Protein AF-A0AAN6JX70-F1 (afdb_monomer_lite)

Structure (mmCIF, N/CA/C/O backbone):
data_AF-A0AAN6JX70-F1
#
_entry.id   AF-A0AAN6JX70-F1
#
loop_
_atom_site.group_PDB
_atom_site.id
_atom_site.type_symbol
_atom_site.label_atom_id
_atom_site.label_alt_id
_atom_site.label_comp_id
_atom_site.label_asym_id
_atom_site.label_entity_id
_atom_site.label_seq_id
_atom_site.pdbx_PDB_ins_code
_atom_site.Cartn_x
_atom_site.Cartn_y
_atom_site.Cartn_z
_atom_site.occupancy
_atom_site.B_iso_or_equiv
_atom_site.auth_seq_id
_atom_site.auth_comp_id
_atom_site.auth_asym_id
_atom_site.auth_atom_id
_atom_site.pdbx_PDB_model_num
ATOM 1 N N . MET A 1 1 ? 5.751 14.013 18.976 1.00 62.25 1 MET A N 1
ATOM 2 C CA . MET A 1 1 ? 4.569 13.160 18.719 1.00 62.25 1 MET A CA 1
ATOM 3 C C . MET A 1 1 ? 4.996 11.727 18.962 1.00 62.25 1 MET A C 1
ATOM 5 O O . MET A 1 1 ? 6.013 11.333 18.408 1.00 62.25 1 MET A O 1
ATOM 9 N N . SER A 1 2 ? 4.314 10.993 19.839 1.00 77.25 2 SER A N 1
ATOM 10 C CA . SER A 1 2 ? 4.612 9.578 20.082 1.00 77.25 2 SER A CA 1
ATOM 11 C C . SER A 1 2 ? 4.255 8.757 18.841 1.00 77.25 2 SER A C 1
ATOM 13 O O . SER A 1 2 ? 3.176 8.923 18.274 1.00 77.25 2 SER A O 1
ATOM 15 N N . MET A 1 3 ? 5.183 7.911 18.397 1.00 85.69 3 MET A N 1
ATOM 16 C CA . MET A 1 3 ? 4.947 6.953 17.321 1.00 85.69 3 MET A CA 1
ATOM 17 C C . MET A 1 3 ? 4.283 5.717 17.925 1.00 85.69 3 MET A C 1
ATOM 19 O O . MET A 1 3 ? 4.838 5.118 18.845 1.00 85.69 3 MET A O 1
ATOM 23 N N . ILE A 1 4 ? 3.089 5.364 17.448 1.00 91.69 4 ILE A N 1
ATOM 24 C CA . ILE A 1 4 ? 2.343 4.197 17.933 1.00 91.69 4 ILE A CA 1
ATOM 25 C C . ILE A 1 4 ? 2.259 3.196 16.790 1.00 91.69 4 ILE A C 1
ATOM 27 O O . ILE A 1 4 ? 1.541 3.419 15.821 1.00 91.69 4 ILE A O 1
ATOM 31 N N . VAL A 1 5 ? 2.992 2.095 16.912 1.00 93.38 5 VAL A N 1
ATOM 32 C CA . VAL A 1 5 ? 3.004 1.038 15.900 1.00 93.38 5 VAL A CA 1
ATOM 33 C C . VAL A 1 5 ? 1.696 0.246 15.970 1.00 93.38 5 VAL A C 1
ATOM 35 O O . VAL A 1 5 ? 1.295 -0.203 17.046 1.00 93.38 5 VAL A O 1
ATOM 38 N N . LEU A 1 6 ? 1.014 0.091 14.833 1.00 92.06 6 LEU A N 1
ATOM 39 C CA . LEU A 1 6 ? -0.226 -0.679 14.745 1.00 92.06 6 LEU A CA 1
ATOM 40 C C . LEU A 1 6 ? 0.062 -2.139 14.357 1.00 92.06 6 LEU A C 1
ATOM 42 O O . LEU A 1 6 ? 0.675 -2.372 13.310 1.00 92.06 6 LEU A O 1
ATOM 46 N N . PRO A 1 7 ? -0.400 -3.125 15.151 1.00 92.00 7 PRO A N 1
ATOM 47 C CA . PRO A 1 7 ? -0.287 -4.528 14.782 1.00 92.00 7 PRO A CA 1
ATOM 48 C C . PRO A 1 7 ? -1.269 -4.875 13.658 1.00 92.00 7 PRO A C 1
ATOM 50 O O . PRO A 1 7 ? -2.355 -4.294 13.557 1.00 92.00 7 PRO A O 1
ATOM 53 N N . ILE A 1 8 ? -0.898 -5.860 12.843 1.00 92.44 8 ILE A N 1
ATOM 54 C CA . ILE A 1 8 ? -1.734 -6.403 11.768 1.00 92.44 8 ILE A CA 1
ATOM 55 C C . ILE A 1 8 ? -2.121 -7.857 12.049 1.00 92.44 8 ILE A C 1
ATOM 57 O O . ILE A 1 8 ? -1.463 -8.562 12.815 1.00 92.44 8 ILE A O 1
ATOM 61 N N . ASN A 1 9 ? -3.202 -8.313 11.418 1.00 89.44 9 ASN A N 1
ATOM 62 C CA . ASN A 1 9 ? -3.563 -9.727 11.400 1.00 89.44 9 ASN A CA 1
ATOM 63 C C . ASN A 1 9 ? -2.537 -10.518 10.560 1.00 89.44 9 ASN A C 1
ATOM 65 O O . ASN A 1 9 ? -1.940 -9.982 9.630 1.00 89.44 9 ASN A O 1
ATOM 69 N N . LYS A 1 10 ? -2.363 -11.810 10.860 1.00 88.88 10 LYS A N 1
ATOM 70 C CA . LYS A 1 10 ? -1.485 -12.726 10.111 1.00 88.88 10 LYS A CA 1
ATOM 71 C C . LYS A 1 10 ? -2.051 -13.138 8.746 1.00 88.88 10 LYS A C 1
ATOM 73 O O . LYS A 1 10 ? -1.360 -13.787 7.968 1.00 88.88 10 LYS A O 1
ATOM 78 N N . GLY A 1 11 ? -3.313 -12.817 8.465 1.00 88.75 11 GLY A N 1
ATOM 79 C CA . GLY A 1 11 ? -3.945 -13.110 7.182 1.00 88.75 11 GLY A CA 1
ATOM 80 C C . GLY A 1 11 ? -3.262 -12.387 6.022 1.00 88.75 11 GLY A C 1
ATOM 81 O O . GLY A 1 11 ? -3.143 -11.162 6.034 1.00 88.75 11 GLY A O 1
ATOM 82 N N . SER A 1 12 ? -2.836 -13.137 5.005 1.00 91.19 12 SER A N 1
ATOM 83 C CA . SER A 1 12 ? -2.238 -12.573 3.797 1.00 91.19 12 SER A CA 1
ATOM 84 C C . SER A 1 12 ? -2.514 -13.431 2.563 1.00 91.19 12 SER A C 1
ATOM 86 O O . SER A 1 12 ? -2.533 -14.659 2.627 1.00 91.19 12 SER A O 1
ATOM 88 N N . ASP A 1 13 ? -2.693 -12.772 1.422 1.00 90.44 13 ASP A N 1
ATOM 89 C CA . ASP A 1 13 ? -2.732 -13.360 0.079 1.00 90.44 13 ASP A CA 1
ATOM 90 C C . ASP A 1 13 ? -1.471 -13.025 -0.743 1.00 90.44 13 ASP A C 1
ATOM 92 O O . ASP A 1 13 ? -1.441 -13.202 -1.964 1.00 90.44 13 ASP A O 1
ATOM 96 N N . GLY A 1 14 ? -0.440 -12.492 -0.085 1.00 89.75 14 GLY A N 1
ATOM 97 C CA . GLY A 1 14 ? 0.783 -12.046 -0.731 1.00 89.75 14 GLY A CA 1
ATOM 98 C C . GLY A 1 14 ? 1.651 -13.203 -1.222 1.00 89.75 14 GLY A C 1
ATOM 99 O O . GLY A 1 14 ? 1.959 -14.143 -0.494 1.00 89.75 14 GLY A O 1
ATOM 100 N N . ASP A 1 15 ? 2.128 -13.093 -2.459 1.00 89.88 15 ASP A N 1
ATOM 101 C CA . ASP A 1 15 ? 3.093 -14.004 -3.066 1.00 89.88 15 ASP A CA 1
ATOM 102 C C . ASP A 1 15 ? 4.419 -13.275 -3.323 1.00 89.88 15 ASP A C 1
ATOM 104 O O . ASP A 1 15 ? 4.558 -12.457 -4.241 1.00 89.88 15 ASP A O 1
ATOM 108 N N . GLY A 1 16 ? 5.439 -13.622 -2.532 1.00 86.88 16 GLY A N 1
ATOM 109 C CA . GLY A 1 16 ? 6.783 -13.056 -2.648 1.00 86.88 16 GLY A CA 1
ATOM 110 C C . GLY A 1 16 ? 7.444 -13.298 -4.011 1.00 86.88 16 GLY A C 1
ATOM 111 O O . GLY A 1 16 ? 8.325 -12.532 -4.400 1.00 86.88 16 GLY A O 1
ATOM 112 N N . ARG A 1 17 ? 6.999 -14.298 -4.788 1.00 88.56 17 ARG A N 1
ATOM 113 C CA . ARG A 1 17 ? 7.504 -14.560 -6.150 1.00 88.56 17 ARG A CA 1
ATOM 114 C C . ARG A 1 17 ? 7.084 -13.487 -7.152 1.00 88.56 17 ARG A C 1
ATOM 116 O O . ARG A 1 17 ? 7.679 -13.403 -8.225 1.00 88.56 17 ARG A O 1
ATOM 123 N N . ARG A 1 18 ? 6.074 -12.676 -6.815 1.00 86.00 18 ARG A N 1
ATOM 124 C CA . ARG A 1 18 ? 5.593 -11.545 -7.626 1.00 86.00 18 ARG A CA 1
ATOM 125 C C . ARG A 1 18 ? 6.422 -10.282 -7.442 1.00 86.00 18 ARG A C 1
ATOM 127 O O . ARG A 1 18 ? 6.183 -9.302 -8.144 1.00 86.00 18 ARG A O 1
ATOM 134 N N . ARG A 1 19 ? 7.364 -10.283 -6.499 1.00 87.38 19 ARG A N 1
ATOM 135 C CA . ARG A 1 19 ? 8.290 -9.171 -6.289 1.00 87.38 19 ARG A CA 1
ATOM 136 C C . ARG A 1 19 ? 9.273 -9.084 -7.467 1.00 87.38 19 ARG A C 1
ATOM 138 O O . ARG A 1 19 ? 9.615 -10.117 -8.052 1.00 87.38 19 ARG A O 1
ATOM 145 N N . PRO A 1 20 ? 9.716 -7.873 -7.843 1.00 86.38 20 PRO A N 1
ATOM 146 C CA . PRO A 1 20 ? 10.720 -7.711 -8.886 1.00 86.38 20 PRO A CA 1
ATOM 147 C C . PRO A 1 20 ? 12.007 -8.459 -8.509 1.00 86.38 20 PRO A C 1
ATOM 149 O O . PRO A 1 20 ? 12.449 -8.416 -7.364 1.00 86.38 20 PRO A O 1
ATOM 152 N N . LYS A 1 21 ? 12.585 -9.169 -9.486 1.00 83.44 21 LYS A N 1
ATOM 153 C CA . LYS A 1 21 ? 13.850 -9.917 -9.343 1.00 83.44 21 LYS A CA 1
ATOM 154 C C . LYS A 1 21 ? 15.053 -9.188 -9.951 1.00 83.44 21 LYS A C 1
ATOM 156 O O . LYS A 1 21 ? 16.165 -9.686 -9.866 1.00 83.44 21 LYS A O 1
ATOM 161 N N . THR A 1 22 ? 14.808 -8.076 -10.636 1.00 76.44 22 THR A N 1
ATOM 162 C CA . THR A 1 22 ? 15.784 -7.377 -11.477 1.00 76.44 22 THR A CA 1
ATOM 163 C C . THR A 1 22 ? 16.173 -6.053 -10.842 1.00 76.44 22 THR A C 1
ATOM 165 O O . THR A 1 22 ? 15.341 -5.418 -10.190 1.00 76.44 22 THR A O 1
ATOM 168 N N . ASP A 1 23 ? 17.398 -5.613 -11.118 1.00 67.81 23 ASP A N 1
ATOM 169 C CA . ASP A 1 23 ? 17.888 -4.281 -10.791 1.00 67.81 23 ASP A CA 1
ATOM 170 C C . ASP A 1 23 ? 17.039 -3.200 -11.476 1.00 67.81 23 ASP A C 1
ATOM 172 O O . ASP A 1 23 ? 16.909 -3.135 -12.700 1.00 67.81 23 ASP A O 1
ATOM 176 N N . GLY A 1 24 ? 16.401 -2.362 -10.666 1.00 78.44 24 GLY A N 1
ATOM 177 C CA . GLY A 1 24 ? 15.617 -1.228 -11.137 1.00 78.44 24 GLY A CA 1
ATOM 178 C C . GLY A 1 24 ? 14.782 -0.636 -10.009 1.00 78.44 24 GLY A C 1
ATOM 179 O O . GLY A 1 24 ? 15.111 0.445 -9.528 1.00 78.44 24 GLY A O 1
ATOM 180 N N . PRO A 1 25 ? 13.707 -1.311 -9.568 1.00 86.00 25 PRO A N 1
ATOM 181 C CA . PRO A 1 25 ? 12.992 -0.908 -8.369 1.00 86.00 25 PRO A CA 1
ATOM 182 C C . PRO A 1 25 ? 13.857 -1.169 -7.129 1.00 86.00 25 PRO A C 1
ATOM 184 O O . PRO A 1 25 ? 14.394 -2.262 -6.966 1.00 86.00 25 PRO A O 1
ATOM 187 N N . ILE A 1 26 ? 13.957 -0.187 -6.241 1.00 90.56 26 ILE A N 1
ATOM 188 C CA . ILE A 1 26 ? 14.633 -0.290 -4.945 1.00 90.56 26 ILE A CA 1
ATOM 189 C C . ILE A 1 26 ? 13.581 -0.621 -3.894 1.00 90.56 26 ILE A C 1
ATOM 191 O O . ILE A 1 26 ? 12.489 -0.052 -3.908 1.00 90.56 26 ILE A O 1
ATOM 195 N N . ARG A 1 27 ? 13.883 -1.550 -2.987 1.00 91.81 27 ARG A N 1
ATOM 196 C CA . ARG A 1 27 ? 12.953 -1.901 -1.914 1.00 91.81 27 ARG A CA 1
ATOM 197 C C . ARG A 1 27 ? 12.848 -0.753 -0.909 1.00 91.81 27 ARG A C 1
ATOM 199 O O . ARG A 1 27 ? 13.858 -0.325 -0.361 1.00 91.81 27 ARG A O 1
ATOM 206 N N . ASN A 1 28 ? 11.627 -0.291 -0.665 1.00 92.25 28 ASN A N 1
ATOM 207 C CA . ASN A 1 28 ? 11.308 0.721 0.335 1.00 92.25 28 ASN A CA 1
ATOM 208 C C . ASN A 1 28 ? 9.926 0.420 0.929 1.00 92.25 28 ASN A C 1
ATOM 210 O O . ASN A 1 28 ? 8.887 0.730 0.338 1.00 92.25 28 ASN A O 1
ATOM 214 N N . ASP A 1 29 ? 9.932 -0.219 2.097 1.00 94.00 29 ASP A N 1
ATOM 215 C CA . ASP A 1 29 ? 8.711 -0.603 2.807 1.00 94.00 29 ASP A CA 1
ATOM 216 C C . ASP A 1 29 ? 8.192 0.552 3.694 1.00 94.00 29 ASP A C 1
ATOM 218 O O . ASP A 1 29 ? 6.993 0.633 3.955 1.00 94.00 29 ASP A O 1
ATOM 222 N N . GLU A 1 30 ? 9.061 1.489 4.096 1.00 94.12 30 GLU A N 1
ATOM 223 C CA . GLU A 1 30 ? 8.779 2.549 5.079 1.00 94.12 30 GLU A CA 1
ATOM 224 C C . GLU A 1 30 ? 7.606 3.442 4.661 1.00 94.12 30 GLU A C 1
ATOM 226 O O . GLU A 1 30 ? 6.682 3.678 5.441 1.00 94.12 30 GLU A O 1
ATOM 231 N N . TYR A 1 31 ? 7.585 3.870 3.396 1.00 94.19 31 TYR A N 1
ATOM 232 C CA . TYR A 1 31 ? 6.487 4.675 2.859 1.00 94.19 31 TYR A CA 1
ATOM 233 C C . TYR A 1 31 ? 5.133 3.984 2.996 1.00 94.19 31 TYR A C 1
ATOM 235 O O . TYR A 1 31 ? 4.138 4.615 3.355 1.00 94.19 31 TYR A O 1
ATOM 243 N N . TRP A 1 32 ? 5.089 2.688 2.693 1.00 95.56 32 TRP A N 1
ATOM 244 C CA . TRP A 1 32 ? 3.852 1.920 2.720 1.00 95.56 32 TRP A CA 1
ATOM 245 C C . TRP A 1 32 ? 3.413 1.643 4.151 1.00 95.56 32 TRP A C 1
ATOM 247 O O . TRP A 1 32 ? 2.241 1.847 4.454 1.00 95.56 32 TRP A O 1
ATOM 257 N N . LEU A 1 33 ? 4.342 1.274 5.037 1.00 95.81 33 LEU A N 1
ATOM 258 C CA . LEU A 1 33 ? 4.068 1.076 6.462 1.00 95.81 33 LEU A CA 1
ATOM 259 C C . LEU A 1 33 ? 3.477 2.336 7.096 1.00 95.81 33 LEU A C 1
ATOM 261 O O . LEU A 1 33 ? 2.454 2.260 7.776 1.00 95.81 33 LEU A O 1
ATOM 265 N N . GLN A 1 34 ? 4.079 3.496 6.829 1.00 95.31 34 GLN A N 1
ATOM 266 C CA . GLN A 1 34 ? 3.600 4.765 7.361 1.00 95.31 34 GLN A CA 1
ATOM 267 C C . GLN A 1 34 ? 2.227 5.132 6.788 1.00 95.31 34 GLN A C 1
ATOM 269 O O . GLN A 1 34 ? 1.284 5.379 7.533 1.00 95.31 34 GLN A O 1
ATOM 274 N N . ARG A 1 35 ? 2.086 5.158 5.458 1.00 95.06 35 ARG A N 1
ATOM 275 C CA . ARG A 1 35 ? 0.862 5.651 4.812 1.00 95.06 35 ARG A CA 1
ATOM 276 C C . ARG A 1 35 ? -0.333 4.724 4.990 1.00 95.06 35 ARG A C 1
ATOM 278 O O . ARG A 1 35 ? -1.440 5.208 5.207 1.00 95.06 35 ARG A O 1
ATOM 285 N N . MET A 1 36 ? -0.130 3.410 4.895 1.00 95.56 36 MET A N 1
ATOM 286 C CA . MET A 1 36 ? -1.208 2.453 5.154 1.00 95.56 36 MET A CA 1
ATOM 287 C C . MET A 1 36 ? -1.608 2.475 6.623 1.00 95.56 36 MET A C 1
ATOM 289 O O . MET A 1 36 ? -2.793 2.402 6.925 1.00 95.56 36 MET A O 1
ATOM 293 N N . GLY A 1 37 ? -0.641 2.617 7.528 1.00 95.06 37 GLY A N 1
ATOM 294 C CA . GLY A 1 37 ? -0.919 2.698 8.951 1.00 95.06 37 GLY A CA 1
ATOM 295 C C . GLY A 1 37 ? -1.685 3.968 9.335 1.00 95.06 37 GLY A C 1
ATOM 296 O O . GLY A 1 37 ? -2.646 3.888 10.094 1.00 95.06 37 GLY A O 1
ATOM 297 N N . GLU A 1 38 ? -1.364 5.117 8.731 1.00 94.44 38 GLU A N 1
ATOM 298 C CA . GLU A 1 38 ? -2.141 6.355 8.884 1.00 94.44 38 GLU A CA 1
ATOM 299 C C . GLU A 1 38 ? -3.600 6.183 8.432 1.00 94.44 38 GLU A C 1
ATOM 301 O O . GLU A 1 38 ? -4.516 6.601 9.140 1.00 94.44 38 GLU A O 1
ATOM 306 N N . GLU A 1 39 ? -3.842 5.570 7.269 1.00 94.62 39 GLU A N 1
ATOM 307 C CA . GLU A 1 39 ? -5.210 5.313 6.795 1.00 94.62 39 GLU A CA 1
ATOM 308 C C . GLU A 1 39 ? -5.930 4.246 7.627 1.00 94.62 39 GLU A C 1
ATOM 310 O O . GLU A 1 39 ? -7.126 4.363 7.893 1.00 94.62 39 GLU A O 1
ATOM 315 N N . TRP A 1 40 ? -5.210 3.234 8.107 1.00 94.75 40 TRP A N 1
ATOM 316 C CA . TRP A 1 40 ? -5.771 2.216 8.986 1.00 94.75 40 TRP A CA 1
ATOM 317 C C . TRP A 1 40 ? -6.163 2.787 10.350 1.00 94.75 40 TRP A C 1
ATOM 319 O O . TRP A 1 40 ? -7.252 2.521 10.851 1.00 94.75 40 TRP A O 1
ATOM 329 N N . ALA A 1 41 ? -5.330 3.657 10.920 1.00 94.69 41 ALA A N 1
ATOM 330 C CA . ALA A 1 41 ? -5.640 4.380 12.146 1.00 94.69 41 ALA A CA 1
ATOM 331 C C . ALA A 1 41 ? -6.926 5.205 12.000 1.00 94.69 41 ALA A C 1
ATOM 333 O O . ALA A 1 41 ? -7.761 5.205 12.906 1.00 94.69 41 ALA A O 1
ATOM 334 N N . LYS A 1 42 ? -7.116 5.862 10.846 1.00 93.38 42 LYS A N 1
ATOM 335 C CA . LYS A 1 42 ? -8.355 6.591 10.538 1.00 93.38 42 LYS A CA 1
ATOM 336 C C . LYS A 1 42 ? -9.558 5.654 10.459 1.00 93.38 42 LYS A C 1
ATOM 338 O O . LYS A 1 42 ? -10.592 5.985 11.029 1.00 93.38 42 LYS A O 1
ATOM 343 N N . ALA A 1 43 ? -9.423 4.495 9.812 1.00 91.06 43 ALA A N 1
ATOM 344 C CA . ALA A 1 43 ? -10.487 3.490 9.755 1.00 91.06 43 ALA A CA 1
ATOM 345 C C . ALA A 1 43 ? -10.877 2.977 11.156 1.00 91.06 43 ALA A C 1
ATOM 347 O O . ALA A 1 43 ? -12.053 2.771 11.433 1.00 91.06 43 ALA A O 1
ATOM 348 N N . LEU A 1 44 ? -9.905 2.864 12.068 1.00 91.69 44 LEU A N 1
ATOM 349 C CA . LEU A 1 44 ? -10.118 2.509 13.476 1.00 91.69 44 LEU A CA 1
ATOM 350 C C . LEU A 1 44 ? -10.625 3.671 14.356 1.00 91.69 44 LEU A C 1
ATOM 352 O O . LEU A 1 44 ? -10.787 3.491 15.564 1.00 91.69 44 LEU A O 1
ATOM 356 N N . GLY A 1 45 ? -10.821 4.873 13.804 1.00 93.44 45 GLY A N 1
ATOM 357 C CA . GLY A 1 45 ? -11.251 6.053 14.563 1.00 93.44 45 GLY A CA 1
ATOM 358 C C . GLY A 1 45 ? -10.199 6.596 15.540 1.00 93.44 45 GLY A C 1
ATOM 359 O O . GLY A 1 45 ? -10.546 7.245 16.527 1.00 93.44 45 GLY A O 1
ATOM 360 N N . LYS A 1 46 ? -8.908 6.326 15.308 1.00 91.94 46 LYS A N 1
ATOM 361 C CA . LYS A 1 46 ? -7.814 6.893 16.112 1.00 91.94 46 LYS A CA 1
ATOM 362 C C . LYS A 1 46 ? -7.662 8.399 15.834 1.00 91.94 46 LYS A C 1
ATOM 364 O O . LYS A 1 46 ? -7.947 8.856 14.724 1.00 91.94 46 LYS A O 1
ATOM 369 N N . PRO A 1 47 ? -7.196 9.191 16.819 1.00 92.31 47 PRO A N 1
ATOM 370 C CA . PRO A 1 47 ? -6.912 10.609 16.606 1.00 92.31 47 PRO A CA 1
ATOM 371 C C . PRO A 1 47 ? -5.794 10.803 15.572 1.00 92.31 47 PRO A C 1
ATOM 373 O O . PRO A 1 47 ? -5.069 9.870 15.242 1.00 92.31 47 PRO A O 1
ATOM 376 N N . LYS A 1 48 ? -5.615 12.029 15.066 1.00 89.19 48 LYS A N 1
ATOM 377 C CA . LYS A 1 48 ? -4.477 12.344 14.186 1.00 89.19 48 LYS A CA 1
ATOM 378 C C . LYS A 1 48 ? -3.158 12.113 14.932 1.00 89.19 48 LYS A C 1
ATOM 380 O O . LYS A 1 48 ? -2.942 12.678 16.001 1.00 89.19 48 LYS A O 1
ATOM 385 N N . GLY A 1 49 ? -2.271 11.327 14.335 1.00 89.31 49 GLY A N 1
ATOM 386 C CA . GLY A 1 49 ? -0.973 10.966 14.896 1.00 89.31 49 GLY A CA 1
ATOM 387 C C . GLY A 1 49 ? -0.144 10.170 13.891 1.00 89.31 49 GLY A C 1
ATOM 388 O O . GLY A 1 49 ? -0.579 9.967 12.758 1.00 89.31 49 GLY A O 1
ATOM 389 N N . ASN A 1 50 ? 1.049 9.741 14.306 1.00 92.69 50 ASN A N 1
ATOM 390 C CA . ASN A 1 50 ? 1.914 8.894 13.490 1.00 92.69 50 ASN A CA 1
ATOM 391 C C . ASN A 1 50 ? 1.705 7.427 13.882 1.00 92.69 50 ASN A C 1
ATOM 393 O O . ASN A 1 50 ? 2.087 7.016 14.983 1.00 92.69 50 ASN A O 1
ATOM 397 N N . TYR A 1 51 ? 1.082 6.675 12.978 1.00 94.81 51 TYR A N 1
ATOM 398 C CA . TYR A 1 51 ? 0.673 5.294 13.196 1.00 94.81 51 TYR A CA 1
ATOM 399 C C . TYR A 1 51 ? 1.239 4.385 12.109 1.00 94.81 51 TYR A C 1
ATOM 401 O O . TYR A 1 51 ? 0.475 3.945 11.260 1.00 94.81 51 TYR A O 1
ATOM 409 N N . PRO A 1 52 ? 2.551 4.118 12.061 1.00 95.50 52 PRO A N 1
ATOM 410 C CA . PRO A 1 52 ? 3.068 3.151 11.105 1.00 95.50 52 PRO A CA 1
ATOM 411 C C . PRO A 1 52 ? 2.558 1.746 11.446 1.00 95.50 52 PRO A C 1
ATOM 413 O O . PRO A 1 52 ? 2.349 1.406 12.614 1.00 95.50 52 PRO A O 1
ATOM 416 N N . LEU A 1 53 ? 2.365 0.916 10.426 1.00 95.31 53 LEU A N 1
ATOM 417 C CA . LEU A 1 53 ? 2.178 -0.519 10.632 1.00 95.31 53 LEU A CA 1
ATOM 418 C C . LEU A 1 53 ? 3.478 -1.146 11.148 1.00 95.31 53 LEU A C 1
ATOM 420 O O . LEU A 1 53 ? 4.564 -0.699 10.783 1.00 95.31 53 LEU A O 1
ATOM 424 N N . ASP A 1 54 ? 3.357 -2.194 11.961 1.00 94.00 54 ASP A N 1
ATOM 425 C CA . ASP A 1 54 ? 4.507 -2.994 12.409 1.00 94.00 54 ASP A CA 1
ATOM 426 C C . ASP A 1 54 ? 5.204 -3.669 11.223 1.00 94.00 54 ASP A C 1
ATOM 428 O O . ASP A 1 54 ? 6.413 -3.569 11.020 1.00 94.00 54 ASP A O 1
ATOM 432 N N . THR A 1 55 ? 4.404 -4.320 10.382 1.00 94.00 55 THR A N 1
ATOM 433 C CA . THR A 1 55 ? 4.862 -5.062 9.212 1.00 94.00 55 THR A CA 1
ATOM 434 C C . THR A 1 55 ? 3.843 -4.967 8.079 1.00 94.00 55 THR A C 1
ATOM 436 O O . THR A 1 55 ? 2.669 -4.653 8.289 1.00 94.00 55 THR A O 1
ATOM 439 N N . LEU A 1 56 ? 4.299 -5.211 6.847 1.00 93.81 56 LEU A N 1
ATOM 440 C CA . LEU A 1 56 ? 3.400 -5.452 5.718 1.00 93.81 56 LEU A CA 1
ATOM 441 C C . LEU A 1 56 ? 2.882 -6.898 5.795 1.00 93.81 56 LEU A C 1
ATOM 443 O O . LEU A 1 56 ? 3.615 -7.759 6.283 1.00 93.81 56 LEU A O 1
ATOM 447 N N . PRO A 1 57 ? 1.677 -7.198 5.270 1.00 93.50 57 PRO A N 1
ATOM 448 C CA . PRO A 1 57 ? 1.187 -8.571 5.213 1.00 93.50 57 PRO A CA 1
ATOM 449 C C . PRO A 1 57 ? 2.180 -9.502 4.508 1.00 93.50 57 PRO A C 1
ATOM 451 O O . PRO A 1 57 ? 2.875 -9.096 3.570 1.00 93.50 57 PRO A O 1
ATOM 454 N N . ASP A 1 58 ? 2.245 -10.760 4.938 1.00 92.94 58 ASP A N 1
ATOM 455 C CA . ASP A 1 58 ? 3.241 -11.708 4.438 1.00 92.94 58 ASP A CA 1
ATOM 456 C C . ASP A 1 58 ? 3.248 -11.795 2.906 1.00 92.94 58 ASP A C 1
ATOM 458 O O . ASP A 1 58 ? 2.210 -11.819 2.254 1.00 92.94 58 ASP A O 1
ATOM 462 N N . GLY A 1 59 ? 4.434 -11.805 2.299 1.00 91.81 59 GLY A N 1
ATOM 463 C CA . GLY A 1 59 ? 4.577 -11.820 0.838 1.00 91.81 59 GLY A CA 1
ATOM 464 C C . GLY A 1 59 ? 4.448 -10.450 0.154 1.00 91.81 59 GLY A C 1
ATOM 465 O O . GLY A 1 59 ? 4.925 -10.304 -0.976 1.00 91.81 59 GLY A O 1
ATOM 466 N N . TYR A 1 60 ? 3.956 -9.412 0.838 1.00 94.75 60 TYR A N 1
ATOM 467 C CA . TYR A 1 60 ? 3.965 -8.043 0.314 1.00 94.75 60 TYR A CA 1
ATOM 468 C C . TYR A 1 60 ? 5.328 -7.363 0.460 1.00 94.75 60 TYR A C 1
ATOM 470 O O . TYR A 1 60 ? 6.161 -7.764 1.271 1.00 94.75 60 TYR A O 1
ATOM 478 N N . GLY A 1 61 ? 5.600 -6.368 -0.378 1.00 94.62 61 GLY A N 1
ATOM 479 C CA . GLY A 1 61 ? 6.808 -5.551 -0.296 1.00 94.62 61 GLY A CA 1
ATOM 480 C C . GLY A 1 61 ? 6.657 -4.260 -1.086 1.00 94.62 61 GLY A C 1
ATOM 481 O O . GLY A 1 61 ? 6.106 -4.269 -2.190 1.00 94.62 61 GLY A O 1
ATOM 482 N N . GLY A 1 62 ? 7.135 -3.164 -0.510 1.00 95.25 62 GLY A N 1
ATOM 483 C CA . GLY A 1 62 ? 7.179 -1.838 -1.099 1.00 95.25 62 GLY A CA 1
ATOM 484 C C . GLY A 1 62 ? 8.424 -1.650 -1.956 1.00 95.25 62 GLY A C 1
ATOM 485 O O . GLY A 1 62 ? 9.530 -2.046 -1.593 1.00 95.25 62 GLY A O 1
ATOM 486 N N . TRP A 1 63 ? 8.242 -1.062 -3.129 1.00 94.44 63 TRP A N 1
ATOM 487 C CA . TRP A 1 63 ? 9.302 -0.828 -4.096 1.00 94.44 63 TRP A CA 1
ATOM 488 C C . TRP A 1 63 ? 9.142 0.537 -4.737 1.00 94.44 63 TRP A C 1
ATOM 490 O O . TRP A 1 63 ? 8.031 1.014 -4.958 1.00 94.44 63 TRP A O 1
ATOM 500 N N . GLU A 1 64 ? 10.259 1.145 -5.090 1.00 93.31 64 GLU A N 1
ATOM 501 C CA . GLU A 1 64 ? 10.311 2.486 -5.644 1.00 93.31 64 GLU A CA 1
ATOM 502 C C . GLU A 1 64 ? 11.182 2.501 -6.879 1.00 93.31 64 GLU A C 1
ATOM 504 O O . GLU A 1 64 ? 12.256 1.907 -6.911 1.00 93.31 64 GLU A O 1
ATOM 509 N N . LYS A 1 65 ? 10.712 3.175 -7.920 1.00 91.50 65 LYS A N 1
ATOM 510 C CA . LYS A 1 65 ? 11.440 3.315 -9.170 1.00 91.50 65 LYS A CA 1
ATOM 511 C C . LYS A 1 65 ? 11.525 4.786 -9.530 1.00 91.50 65 LYS A C 1
ATOM 513 O O . LYS A 1 65 ? 10.504 5.436 -9.746 1.00 91.50 65 LYS A O 1
ATOM 518 N N . VAL A 1 66 ? 12.747 5.291 -9.643 1.00 90.44 66 VAL A N 1
ATOM 519 C CA . VAL A 1 66 ? 13.000 6.625 -10.192 1.00 90.44 66 VAL A CA 1
ATOM 520 C C . VAL A 1 66 ? 12.685 6.606 -11.689 1.00 90.44 66 VAL A C 1
ATOM 522 O O . VAL A 1 66 ? 13.077 5.683 -12.413 1.00 90.44 66 VAL A O 1
ATOM 525 N N . ARG A 1 67 ? 11.923 7.592 -12.165 1.00 87.62 67 ARG A N 1
ATOM 526 C CA . ARG A 1 67 ? 11.535 7.690 -13.572 1.00 87.62 67 ARG A CA 1
ATOM 527 C C . ARG A 1 67 ? 12.628 8.403 -14.370 1.00 87.62 67 ARG A C 1
ATOM 529 O O . ARG A 1 67 ? 12.791 9.614 -14.273 1.00 87.62 67 ARG A O 1
ATOM 536 N N . GLY A 1 68 ? 13.304 7.650 -15.236 1.00 83.12 68 GLY A N 1
ATOM 537 C CA . GLY A 1 68 ? 14.349 8.188 -16.109 1.00 83.12 68 GLY A CA 1
ATOM 538 C C . GLY A 1 68 ? 15.602 8.570 -15.322 1.00 83.12 68 GLY A C 1
ATOM 539 O O . GLY A 1 68 ? 15.933 7.908 -14.343 1.00 83.12 68 GLY A O 1
ATOM 540 N N . ASN A 1 69 ? 16.289 9.624 -15.764 1.00 78.69 69 ASN A N 1
ATOM 541 C CA . ASN A 1 69 ? 17.494 10.130 -15.099 1.00 78.69 69 ASN A CA 1
ATOM 542 C C . ASN A 1 69 ? 17.193 11.249 -14.079 1.00 78.69 69 ASN A C 1
ATOM 544 O O . ASN A 1 69 ? 18.102 11.776 -13.445 1.00 78.69 69 ASN A O 1
ATOM 548 N N . ASP A 1 70 ? 15.919 11.624 -13.924 1.00 72.19 70 ASP A N 1
ATOM 549 C CA . ASP A 1 70 ? 15.490 12.706 -13.044 1.00 72.19 70 ASP A CA 1
ATOM 550 C C . ASP A 1 70 ? 15.039 12.153 -11.688 1.00 72.19 70 ASP A C 1
ATOM 552 O O . ASP A 1 70 ? 13.993 11.514 -11.566 1.00 72.19 70 ASP A O 1
ATOM 556 N N . SER A 1 71 ? 15.780 12.474 -10.627 1.00 75.56 71 SER A N 1
ATOM 557 C CA . SER A 1 71 ? 15.509 12.022 -9.251 1.00 75.56 71 SER A CA 1
ATOM 558 C C . SER A 1 71 ? 14.214 12.563 -8.627 1.00 75.56 71 SER A C 1
ATOM 560 O O . SER A 1 71 ? 13.841 12.162 -7.527 1.00 75.56 71 SER A O 1
ATOM 562 N N . LYS A 1 72 ? 13.503 13.472 -9.306 1.00 84.88 72 LYS A N 1
ATOM 563 C CA . LYS A 1 72 ? 12.304 14.138 -8.769 1.00 84.88 72 LYS A CA 1
ATOM 564 C C . LYS A 1 72 ? 11.040 13.282 -8.836 1.00 84.88 72 LYS A C 1
ATOM 566 O O . LYS A 1 72 ? 10.129 13.492 -8.040 1.00 84.88 72 LYS A O 1
ATOM 571 N N . HIS A 1 73 ? 10.962 12.346 -9.780 1.00 88.31 73 HIS A N 1
ATOM 572 C CA . HIS A 1 73 ? 9.769 11.527 -9.984 1.00 88.31 73 HIS A CA 1
ATOM 573 C C . HIS A 1 73 ? 10.047 10.094 -9.541 1.00 88.31 73 HIS A C 1
ATOM 575 O O . HIS A 1 73 ? 10.757 9.352 -10.219 1.00 88.31 73 HIS A O 1
ATOM 581 N N . VAL A 1 74 ? 9.471 9.710 -8.401 1.00 91.06 74 VAL A N 1
ATOM 582 C CA . VAL A 1 74 ? 9.576 8.356 -7.850 1.00 91.06 74 VAL A CA 1
ATOM 583 C C . VAL A 1 74 ? 8.214 7.684 -7.937 1.00 91.06 74 VAL A C 1
ATOM 585 O O . VAL A 1 74 ? 7.270 8.079 -7.252 1.00 91.06 74 VAL A O 1
ATOM 588 N N . ASP A 1 75 ? 8.121 6.657 -8.775 1.00 92.00 75 ASP A N 1
ATOM 589 C CA . ASP A 1 75 ? 6.953 5.790 -8.843 1.00 92.00 75 ASP A CA 1
ATOM 590 C C . ASP A 1 75 ? 7.045 4.754 -7.711 1.00 92.00 75 ASP A C 1
ATOM 592 O O . ASP A 1 75 ? 8.023 4.006 -7.626 1.00 92.00 75 ASP A O 1
ATOM 596 N N . ARG A 1 76 ? 6.030 4.695 -6.844 1.00 94.31 76 ARG A N 1
ATOM 597 C CA . ARG A 1 76 ? 5.972 3.750 -5.718 1.00 94.31 76 ARG A CA 1
ATOM 598 C C . ARG A 1 76 ? 5.002 2.618 -6.030 1.00 94.31 76 ARG A C 1
ATOM 600 O O . ARG A 1 76 ? 3.902 2.843 -6.532 1.00 94.31 76 ARG A O 1
ATOM 607 N N . TYR A 1 77 ? 5.404 1.399 -5.710 1.00 94.62 77 TYR A N 1
ATOM 608 C CA . TYR A 1 77 ? 4.670 0.177 -5.997 1.00 94.62 77 TYR A CA 1
ATOM 609 C C . TYR A 1 77 ? 4.631 -0.713 -4.763 1.00 94.62 77 TYR A C 1
ATOM 611 O O . TYR A 1 77 ? 5.638 -0.874 -4.081 1.00 94.62 77 TYR A O 1
ATOM 619 N N . LEU A 1 78 ? 3.492 -1.348 -4.519 1.00 95.44 78 LEU A N 1
ATOM 620 C CA . LEU A 1 78 ? 3.368 -2.414 -3.537 1.00 95.44 78 LEU A CA 1
ATOM 621 C C . LEU A 1 78 ? 3.153 -3.733 -4.277 1.00 95.44 78 LEU A C 1
ATOM 623 O O . LEU A 1 78 ? 2.107 -3.954 -4.889 1.00 95.44 78 LEU A O 1
ATOM 627 N N . PHE A 1 79 ? 4.159 -4.597 -4.246 1.00 94.31 79 PHE A N 1
ATOM 628 C CA . PHE A 1 79 ? 4.109 -5.937 -4.824 1.00 94.31 79 PHE A CA 1
ATOM 629 C C . PHE A 1 79 ? 3.646 -6.954 -3.780 1.00 94.31 79 PHE A C 1
ATOM 631 O O . PHE A 1 79 ? 3.777 -6.715 -2.585 1.00 94.31 79 PHE A O 1
ATOM 638 N N . GLY A 1 80 ? 3.129 -8.094 -4.240 1.00 91.88 80 GLY A N 1
ATOM 639 C CA . GLY A 1 80 ? 2.651 -9.194 -3.395 1.00 91.88 80 GLY A CA 1
ATOM 640 C C . GLY A 1 80 ? 1.307 -9.734 -3.869 1.00 91.88 80 GLY A C 1
ATOM 641 O O . GLY A 1 80 ? 1.134 -10.940 -3.977 1.00 91.88 80 GLY A O 1
ATOM 642 N N . HIS A 1 81 ? 0.391 -8.854 -4.264 1.00 91.56 81 HIS A N 1
ATOM 643 C CA . HIS A 1 81 ? -0.946 -9.254 -4.696 1.00 91.56 81 HIS A CA 1
ATOM 644 C C . HIS A 1 81 ? -0.939 -10.117 -5.978 1.00 91.56 81 HIS A C 1
ATOM 646 O O . HIS A 1 81 ? -0.231 -9.839 -6.956 1.00 91.56 81 HIS A O 1
ATOM 652 N N . VAL A 1 82 ? -1.798 -11.143 -6.016 1.00 87.50 82 VAL A N 1
ATOM 653 C CA . VAL A 1 82 ? -1.835 -12.178 -7.072 1.00 87.50 82 VAL A CA 1
ATOM 654 C C . VAL A 1 82 ? -2.167 -11.658 -8.476 1.00 87.50 82 VAL A C 1
ATOM 656 O O . VAL A 1 82 ? -1.801 -12.288 -9.473 1.00 87.5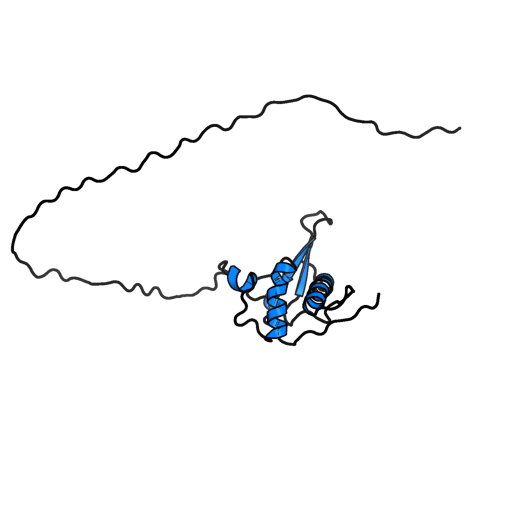0 82 VAL A O 1
ATOM 659 N N . LYS A 1 83 ? -2.842 -10.511 -8.594 1.00 87.06 83 LYS A N 1
ATOM 660 C CA . LYS A 1 83 ? -3.176 -9.879 -9.889 1.00 87.06 83 LYS A CA 1
ATOM 661 C C . LYS A 1 83 ? -2.181 -8.804 -10.344 1.00 87.06 83 LYS A C 1
ATOM 663 O O . LYS A 1 83 ? -2.306 -8.311 -11.460 1.00 87.06 83 LYS A O 1
ATOM 668 N N . GLY A 1 84 ? -1.192 -8.449 -9.523 1.00 88.88 84 GLY A N 1
ATOM 669 C CA . GLY A 1 84 ? -0.207 -7.407 -9.834 1.00 88.88 84 GLY A CA 1
ATOM 670 C C . GLY A 1 84 ? -0.098 -6.330 -8.751 1.00 88.88 84 GLY A C 1
ATOM 671 O O . GLY A 1 84 ? -0.850 -6.368 -7.779 1.00 88.88 84 GLY A O 1
ATOM 672 N N . PRO A 1 85 ? 0.846 -5.382 -8.899 1.00 92.19 85 PRO A N 1
ATOM 673 C CA . PRO A 1 85 ? 1.176 -4.427 -7.848 1.00 92.19 85 PRO A CA 1
ATOM 674 C C . PRO A 1 85 ? 0.142 -3.307 -7.697 1.00 92.19 85 PRO A C 1
ATOM 676 O O . PRO A 1 85 ? -0.392 -2.800 -8.690 1.00 92.19 85 PRO A O 1
ATOM 679 N N . ALA A 1 86 ? -0.057 -2.851 -6.461 1.00 94.06 86 ALA A N 1
ATOM 680 C CA . ALA A 1 86 ? -0.745 -1.594 -6.187 1.00 94.06 86 ALA A CA 1
ATOM 681 C C . ALA A 1 86 ? 0.187 -0.413 -6.494 1.00 94.06 86 ALA A C 1
ATOM 683 O O . ALA A 1 86 ? 1.396 -0.500 -6.277 1.00 94.06 86 ALA A O 1
ATOM 684 N N . ARG A 1 87 ? -0.363 0.694 -7.001 1.00 93.31 87 ARG A N 1
ATOM 685 C CA . ARG A 1 87 ? 0.413 1.901 -7.359 1.00 93.31 87 ARG A CA 1
ATOM 686 C C . ARG A 1 87 ? 0.137 3.086 -6.443 1.00 93.31 87 ARG A C 1
ATOM 688 O O . ARG A 1 87 ? 0.782 4.121 -6.557 1.00 93.31 87 ARG A O 1
ATOM 695 N N . SER A 1 88 ? -0.862 2.964 -5.578 1.00 93.00 88 SER A N 1
ATOM 696 C CA . SER A 1 88 ? -1.288 4.026 -4.682 1.00 93.00 88 SER A CA 1
ATOM 697 C C . SER A 1 88 ? -1.954 3.445 -3.438 1.00 93.00 88 SER A C 1
ATOM 699 O O . SER A 1 88 ? -2.449 2.317 -3.455 1.00 93.00 88 SER A O 1
ATOM 701 N N . ILE A 1 89 ? -1.983 4.229 -2.362 1.00 94.06 89 ILE A N 1
ATOM 702 C CA . ILE A 1 89 ? -2.682 3.891 -1.116 1.00 94.06 89 ILE A CA 1
ATOM 703 C C . ILE A 1 89 ? -4.170 3.566 -1.344 1.00 94.06 89 ILE A C 1
ATOM 705 O O . ILE A 1 89 ? -4.588 2.486 -0.930 1.00 94.06 89 ILE A O 1
ATOM 709 N N . PRO A 1 90 ? -4.977 4.380 -2.058 1.00 93.25 90 PRO A N 1
ATOM 710 C CA . PRO A 1 90 ? -6.387 4.048 -2.279 1.00 93.25 90 PRO A CA 1
ATOM 711 C C . PRO A 1 90 ? -6.606 2.768 -3.100 1.00 93.25 90 PRO A C 1
ATOM 713 O O . PRO A 1 90 ? -7.668 2.162 -2.986 1.00 93.25 90 PRO A O 1
ATOM 716 N N . ASP A 1 91 ? -5.628 2.323 -3.902 1.00 92.38 91 ASP A N 1
ATOM 717 C CA . ASP A 1 91 ? -5.744 1.048 -4.622 1.00 92.38 91 ASP A CA 1
ATOM 718 C C . ASP A 1 91 ? -5.639 -0.167 -3.679 1.00 92.38 91 ASP A C 1
ATOM 720 O O . ASP A 1 91 ? -6.290 -1.181 -3.937 1.00 92.38 91 ASP A O 1
ATOM 724 N N . ILE A 1 92 ? -4.823 -0.086 -2.616 1.00 93.94 92 ILE A N 1
ATOM 725 C CA . ILE A 1 92 ? -4.559 -1.209 -1.698 1.00 93.94 92 ILE A CA 1
ATOM 726 C C . ILE A 1 92 ? -5.420 -1.183 -0.436 1.00 93.94 92 ILE A C 1
ATOM 728 O O . ILE A 1 92 ? -5.795 -2.246 0.045 1.00 93.94 92 ILE A O 1
ATOM 732 N N . MET A 1 93 ? -5.773 -0.010 0.095 1.00 94.75 93 MET A N 1
ATOM 733 C CA . MET A 1 93 ? -6.518 0.090 1.357 1.00 94.75 93 MET A CA 1
ATOM 734 C C . MET A 1 93 ? -7.786 -0.776 1.434 1.00 94.75 93 MET A C 1
ATOM 736 O O . MET A 1 93 ? -7.912 -1.492 2.424 1.00 94.75 93 MET A O 1
ATOM 740 N N . PRO A 1 94 ? -8.689 -0.821 0.428 1.00 94.38 94 PRO A N 1
ATOM 741 C CA . PRO A 1 94 ? -9.868 -1.692 0.511 1.00 94.38 94 PRO A CA 1
ATOM 742 C C . PRO A 1 94 ? -9.509 -3.183 0.578 1.00 94.38 94 PRO A C 1
ATOM 744 O O . PRO A 1 94 ? -10.225 -3.963 1.198 1.00 94.38 94 PRO A O 1
ATOM 747 N N . HIS A 1 95 ? -8.395 -3.586 -0.040 1.00 94.25 95 HIS A N 1
ATOM 748 C CA . HIS A 1 95 ? -7.884 -4.953 0.055 1.00 94.25 95 HIS A CA 1
ATOM 749 C C . HIS A 1 95 ? -7.309 -5.236 1.441 1.00 94.25 95 HIS A C 1
ATOM 751 O O . HIS A 1 95 ? -7.628 -6.247 2.056 1.00 94.25 95 HIS A O 1
ATOM 757 N N . PHE A 1 96 ? -6.489 -4.315 1.945 1.00 94.94 96 PHE A N 1
ATOM 758 C CA . PHE A 1 96 ? -5.862 -4.425 3.255 1.00 94.94 96 PHE A CA 1
ATOM 759 C C . PHE A 1 96 ? -6.897 -4.497 4.380 1.00 94.94 96 PHE A C 1
ATOM 761 O O . PHE A 1 96 ? -6.819 -5.395 5.209 1.00 94.94 96 PHE A O 1
ATOM 768 N N . THR A 1 97 ? -7.898 -3.614 4.385 1.00 93.88 97 THR A N 1
ATOM 769 C CA . THR A 1 97 ? -8.981 -3.643 5.378 1.00 93.88 97 THR A CA 1
ATOM 770 C C . THR A 1 97 ? -9.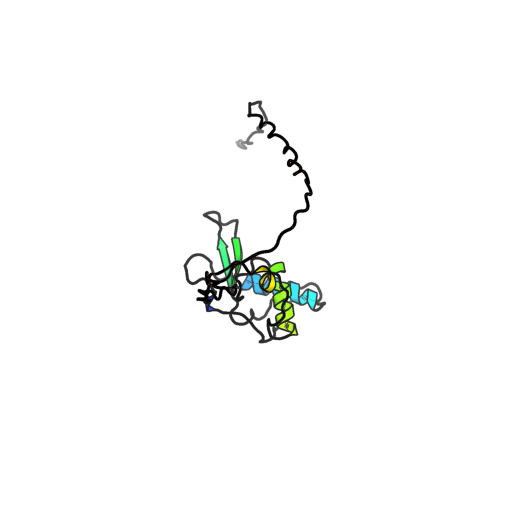717 -4.980 5.357 1.00 93.88 97 THR A C 1
ATOM 772 O O . THR A 1 97 ? -9.879 -5.598 6.405 1.00 93.88 97 THR A O 1
ATOM 775 N N . TYR A 1 98 ? -10.052 -5.489 4.166 1.00 93.81 98 TYR A N 1
ATOM 776 C CA . TYR A 1 98 ? -10.693 -6.796 4.030 1.00 93.81 98 TYR A CA 1
ATOM 777 C C . TYR A 1 98 ? -9.815 -7.932 4.582 1.00 93.81 98 TYR A C 1
ATOM 779 O O . TYR A 1 98 ? -10.310 -8.811 5.283 1.00 93.81 98 TYR A O 1
ATOM 787 N N . LEU A 1 99 ? -8.501 -7.905 4.327 1.00 93.12 99 LEU A N 1
ATOM 788 C CA . LEU A 1 99 ? -7.563 -8.873 4.908 1.00 93.12 99 LEU A CA 1
ATOM 789 C C . LEU A 1 99 ? -7.513 -8.792 6.437 1.00 93.12 99 LEU A C 1
ATOM 791 O O . LEU A 1 99 ? -7.453 -9.829 7.094 1.00 93.12 99 LEU A O 1
ATOM 795 N N . MET A 1 100 ? -7.537 -7.589 7.011 1.00 93.38 100 MET A N 1
ATOM 796 C CA . MET A 1 100 ? -7.509 -7.418 8.465 1.00 93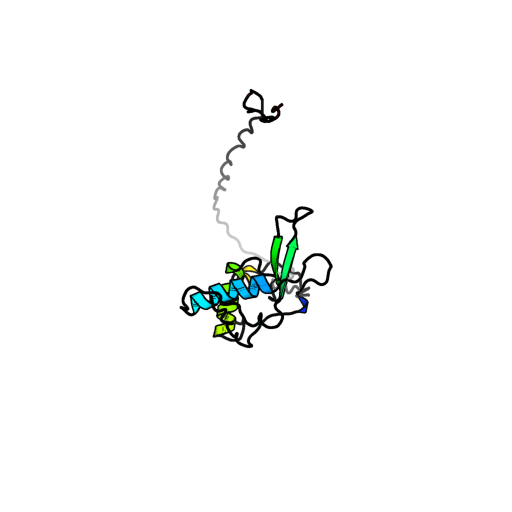.38 100 MET A CA 1
ATOM 797 C C . MET A 1 100 ? -8.786 -7.951 9.127 1.00 93.38 100 MET A C 1
ATOM 799 O O . MET A 1 100 ? -8.700 -8.571 10.189 1.00 93.38 100 MET A O 1
ATOM 803 N N . GLU A 1 101 ? -9.939 -7.763 8.483 1.00 91.94 101 GLU A N 1
ATOM 804 C CA . GLU A 1 101 ? -11.255 -8.181 8.983 1.00 91.94 101 GLU A CA 1
ATOM 805 C C . GLU A 1 101 ? -11.533 -9.678 8.774 1.00 91.94 101 GLU A C 1
ATOM 807 O O . GLU A 1 101 ? -12.027 -10.348 9.678 1.00 91.94 101 GLU A O 1
ATOM 812 N N . HIS A 1 102 ? -11.193 -10.221 7.602 1.00 91.25 102 HIS A N 1
ATOM 813 C CA . HIS A 1 102 ? -11.558 -11.587 7.205 1.00 91.25 102 HIS A CA 1
ATOM 814 C C . HIS A 1 102 ? -10.395 -12.586 7.250 1.00 91.25 102 HIS A C 1
ATOM 816 O O . HIS A 1 102 ? -10.614 -13.791 7.129 1.00 91.25 102 HIS A O 1
ATOM 822 N N . GLY A 1 103 ? -9.150 -12.117 7.361 1.00 89.12 103 GLY A N 1
ATOM 823 C CA . GLY A 1 103 ? -7.948 -12.956 7.349 1.00 89.12 103 GLY A CA 1
ATOM 824 C C . GLY A 1 103 ? -7.610 -13.590 5.991 1.00 89.12 103 GLY A C 1
ATOM 825 O O . GLY A 1 103 ? -6.580 -14.249 5.867 1.00 89.12 103 GLY A O 1
ATOM 826 N N . SER A 1 104 ? -8.444 -13.405 4.963 1.00 88.12 104 SER A N 1
ATOM 827 C CA . SER A 1 104 ? -8.227 -13.933 3.614 1.00 88.12 104 SER A CA 1
ATOM 828 C C . SER A 1 104 ? -8.752 -12.972 2.548 1.00 88.12 104 SER A C 1
ATOM 830 O O . SER A 1 104 ? -9.641 -12.168 2.812 1.00 88.12 104 SER A O 1
ATOM 832 N N . ALA A 1 105 ? -8.224 -13.068 1.327 1.00 87.38 105 ALA A N 1
ATOM 833 C CA . ALA A 1 105 ? -8.684 -12.268 0.188 1.00 87.38 105 ALA A CA 1
ATOM 834 C C . ALA A 1 105 ? -9.908 -12.868 -0.536 1.00 87.38 105 ALA A C 1
ATOM 836 O O . ALA A 1 105 ? -10.354 -12.330 -1.553 1.00 87.38 105 ALA A O 1
ATOM 837 N N . PHE A 1 106 ? -10.451 -13.996 -0.062 1.00 86.81 106 PHE A N 1
ATOM 838 C CA . PHE A 1 106 ? -11.570 -14.658 -0.728 1.00 86.81 106 PHE A CA 1
ATOM 839 C C . PHE A 1 106 ? -12.839 -13.805 -0.604 1.00 86.81 106 PHE A C 1
ATOM 841 O O . PHE A 1 106 ? -13.288 -13.510 0.501 1.00 86.81 106 PHE A O 1
ATOM 848 N N . GLY A 1 107 ? -13.400 -13.386 -1.741 1.00 86.88 107 GLY A N 1
ATOM 849 C CA . GLY A 1 107 ? -14.552 -12.476 -1.789 1.00 86.88 107 GLY A CA 1
ATOM 850 C C . GLY A 1 107 ? -14.202 -10.983 -1.755 1.00 86.88 107 GLY A C 1
ATOM 851 O O . GLY A 1 107 ? -15.110 -10.154 -1.722 1.00 86.88 107 GLY A O 1
ATOM 852 N N . CYS A 1 108 ? -12.916 -10.612 -1.800 1.00 91.12 108 CYS A N 1
ATOM 853 C CA . CYS A 1 108 ? -12.525 -9.206 -1.849 1.00 91.12 108 CYS A CA 1
ATOM 854 C C . CYS A 1 108 ? -12.943 -8.549 -3.178 1.00 91.12 108 CYS A C 1
ATOM 856 O O . CYS A 1 108 ? -12.612 -9.025 -4.265 1.00 91.12 108 CYS A O 1
ATOM 858 N N . ASN A 1 109 ? -13.615 -7.398 -3.086 1.00 89.62 109 ASN A N 1
ATOM 859 C CA . ASN A 1 109 ? -14.094 -6.624 -4.237 1.00 89.62 109 ASN A CA 1
ATOM 860 C C . ASN A 1 109 ? -13.212 -5.403 -4.557 1.00 89.62 109 ASN A C 1
ATOM 862 O O . ASN A 1 109 ? -13.660 -4.448 -5.193 1.00 89.62 109 ASN A O 1
ATOM 866 N N . CYS A 1 110 ? -11.953 -5.397 -4.110 1.00 89.75 110 CYS A N 1
ATOM 867 C CA . CYS A 1 110 ? -11.043 -4.293 -4.395 1.00 89.75 110 CYS A CA 1
ATOM 868 C C . CYS A 1 110 ? -10.720 -4.201 -5.898 1.00 89.75 110 CYS A C 1
ATOM 870 O O . CYS A 1 110 ? -10.831 -5.167 -6.661 1.00 89.75 110 CYS A O 1
ATOM 872 N N . LYS A 1 111 ? -10.235 -3.035 -6.331 1.00 88.69 111 LYS A N 1
ATOM 873 C CA . LYS A 1 111 ? -9.856 -2.782 -7.729 1.00 88.69 111 LYS A CA 1
ATOM 874 C C . LYS A 1 111 ? -8.837 -3.790 -8.273 1.00 88.69 111 LYS A C 1
ATOM 876 O O . LYS A 1 111 ? -8.886 -4.109 -9.458 1.00 88.69 111 LYS A O 1
ATOM 881 N N . LEU A 1 112 ? -7.925 -4.291 -7.440 1.00 88.19 112 LEU A N 1
ATOM 882 C CA . LEU A 1 112 ? -6.927 -5.281 -7.855 1.00 88.19 112 LEU A CA 1
ATOM 883 C C . LEU A 1 112 ? -7.535 -6.681 -8.019 1.00 88.19 112 LEU A C 1
ATOM 885 O O . LEU A 1 112 ? -7.150 -7.395 -8.945 1.00 88.19 112 LEU A O 1
ATOM 889 N N . CYS A 1 113 ? -8.495 -7.055 -7.170 1.00 88.19 113 CYS A N 1
ATOM 890 C CA . CYS A 1 113 ? -9.209 -8.329 -7.245 1.00 88.19 113 CYS A CA 1
ATOM 891 C C . CYS A 1 113 ? -10.181 -8.371 -8.435 1.00 88.19 113 CYS A C 1
ATOM 893 O O . CYS A 1 113 ? -10.155 -9.327 -9.211 1.00 88.19 113 CYS A O 1
ATOM 895 N N . VAL A 1 114 ? -10.977 -7.311 -8.628 1.00 86.56 114 VAL A N 1
ATOM 896 C CA . VAL A 1 114 ? -12.042 -7.248 -9.651 1.00 86.56 114 VAL A CA 1
ATOM 897 C C . VAL A 1 114 ? -11.524 -6.749 -11.005 1.00 86.56 114 VAL A C 1
ATOM 899 O O . VAL A 1 114 ? -11.878 -7.287 -12.049 1.00 86.56 114 VAL A O 1
ATOM 902 N N . GLY A 1 115 ? -10.655 -5.733 -11.010 1.00 69.56 115 GLY A N 1
ATOM 903 C CA . GLY A 1 115 ? -10.140 -5.080 -12.224 1.00 69.56 115 GLY A CA 1
ATOM 904 C C . GLY A 1 115 ? -8.849 -5.688 -12.784 1.00 69.56 115 GLY A C 1
ATOM 905 O O . GLY A 1 115 ? -8.302 -5.188 -13.768 1.00 69.56 115 GLY A O 1
ATOM 906 N N . GLY A 1 116 ? -8.339 -6.749 -12.151 1.00 55.97 116 GLY A N 1
ATOM 907 C CA . GLY A 1 116 ? -7.083 -7.420 -12.490 1.00 55.97 116 GLY A CA 1
ATOM 908 C C . GLY A 1 116 ? -7.161 -8.414 -13.653 1.00 55.97 116 GLY A C 1
ATOM 909 O O . GLY A 1 116 ? -6.170 -9.076 -13.950 1.00 55.97 116 GLY A O 1
ATOM 910 N N . SER A 1 117 ? -8.299 -8.540 -14.337 1.00 48.62 117 SER A N 1
ATOM 911 C CA . SER A 1 117 ? -8.443 -9.308 -15.583 1.00 48.62 117 SER A CA 1
ATOM 912 C C . SER A 1 117 ? -7.805 -8.578 -16.775 1.00 48.62 117 SER A C 1
ATOM 914 O O . SER A 1 117 ? -8.393 -8.429 -17.840 1.00 48.62 117 SER A O 1
ATOM 916 N N . ARG A 1 118 ? -6.549 -8.145 -16.633 1.00 44.88 118 ARG A N 1
ATOM 917 C CA . ARG A 1 118 ? -5.661 -8.032 -17.790 1.00 44.88 118 ARG A CA 1
ATOM 918 C C . ARG A 1 118 ? -4.946 -9.362 -17.888 1.00 44.88 118 ARG A C 1
ATOM 920 O O . ARG A 1 118 ? -4.194 -9.721 -16.990 1.00 44.88 118 ARG A O 1
ATOM 927 N N . ALA A 1 119 ? -5.284 -10.107 -18.933 1.00 44.66 119 ALA A N 1
ATOM 928 C CA . ALA A 1 119 ? -4.763 -11.422 -19.249 1.00 44.66 119 ALA A CA 1
ATOM 929 C C . ALA A 1 119 ? -3.229 -11.469 -19.145 1.00 44.66 119 ALA A C 1
ATOM 931 O O . ALA A 1 119 ? -2.517 -11.196 -20.106 1.00 44.66 119 ALA A O 1
ATOM 932 N N . SER A 1 120 ? -2.711 -11.863 -17.985 1.00 39.59 120 SER A N 1
ATOM 933 C CA . SER A 1 120 ? -1.469 -12.619 -17.958 1.00 39.59 120 SER A CA 1
ATOM 934 C C . SER A 1 120 ? -1.848 -13.993 -18.474 1.00 39.59 120 SER A C 1
ATOM 936 O O . SER A 1 120 ? -2.553 -14.732 -17.787 1.00 39.59 120 SER A O 1
ATOM 938 N N . GLY A 1 121 ? -1.467 -14.272 -19.721 1.00 44.84 121 GLY A N 1
ATOM 939 C CA . GLY A 1 121 ? -1.601 -15.578 -20.346 1.00 44.84 121 GLY A CA 1
ATOM 940 C C . GLY A 1 121 ? -0.943 -16.634 -19.471 1.00 44.84 121 GLY A C 1
ATOM 941 O O . GLY A 1 121 ? 0.254 -16.880 -19.556 1.00 44.84 121 GLY A O 1
ATOM 942 N N . VAL A 1 122 ? -1.745 -17.249 -18.614 1.00 39.00 122 VAL A N 1
ATOM 943 C CA . VAL A 1 122 ? -1.516 -18.616 -18.188 1.00 39.00 122 VAL A CA 1
ATOM 944 C C . VAL A 1 122 ? -2.067 -19.430 -19.345 1.00 39.00 122 VAL A C 1
ATOM 946 O O . VAL A 1 122 ? -3.234 -19.262 -19.701 1.00 39.00 122 VAL A O 1
ATOM 949 N N . GLY A 1 123 ? -1.214 -20.217 -19.996 1.00 47.59 123 GLY A N 1
ATOM 950 C CA . GLY A 1 123 ? -1.634 -21.153 -21.026 1.00 47.59 123 GLY A CA 1
ATOM 951 C C . GLY A 1 123 ? -2.685 -22.095 -20.454 1.00 47.59 123 GLY A C 1
ATOM 952 O O . GLY A 1 123 ? -2.357 -23.120 -19.872 1.00 47.59 123 GLY A O 1
ATOM 953 N N . ALA A 1 124 ? -3.953 -21.734 -20.614 1.00 39.72 124 ALA A N 1
ATOM 954 C CA . ALA A 1 124 ? -5.037 -22.681 -20.588 1.00 39.72 124 ALA A CA 1
ATOM 955 C C . ALA A 1 124 ? -5.009 -23.347 -21.962 1.00 39.72 124 ALA A C 1
ATOM 957 O O . ALA A 1 124 ? -5.520 -22.805 -22.944 1.00 39.72 124 ALA A O 1
ATOM 958 N N . ALA A 1 125 ? -4.395 -24.527 -22.035 1.00 47.97 125 ALA A N 1
ATOM 959 C CA . ALA A 1 125 ? -4.829 -25.538 -22.984 1.00 47.97 125 ALA A CA 1
ATOM 960 C C . ALA A 1 125 ? -6.267 -25.926 -22.593 1.00 47.97 125 ALA A C 1
ATOM 962 O O . ALA A 1 125 ? -6.510 -26.939 -21.958 1.00 47.97 125 ALA A O 1
ATOM 963 N N . GLY A 1 126 ? -7.206 -25.027 -22.885 1.00 38.00 126 GLY A N 1
ATOM 964 C CA . GLY A 1 126 ? -8.637 -25.262 -22.855 1.00 38.00 126 GLY A CA 1
ATOM 965 C C . GLY A 1 126 ? -9.029 -25.714 -24.247 1.00 38.00 126 GLY A C 1
ATOM 966 O O . GLY A 1 126 ? -9.344 -24.902 -25.116 1.00 38.00 126 GLY A O 1
ATOM 967 N N . GLU A 1 127 ? -8.861 -27.010 -24.467 1.00 43.84 127 GLU A N 1
ATOM 968 C CA . GLU A 1 127 ? -9.651 -27.843 -25.363 1.00 43.84 127 GLU A CA 1
ATOM 969 C C . GLU A 1 127 ? -10.913 -27.158 -25.914 1.00 43.84 127 GLU A C 1
ATOM 971 O O . GLU A 1 127 ? -11.866 -26.801 -25.221 1.00 43.84 127 GLU A O 1
ATOM 976 N N . LYS A 1 128 ? -10.874 -26.956 -27.228 1.00 44.44 128 LYS A N 1
ATOM 977 C CA . LYS A 1 128 ? -11.928 -26.351 -28.028 1.00 44.44 128 LYS A CA 1
ATOM 978 C C . LYS A 1 128 ? -13.049 -27.378 -28.173 1.00 44.44 128 LYS A C 1
ATOM 980 O O . LYS A 1 128 ? -13.061 -28.118 -29.149 1.00 44.44 128 LYS A O 1
ATOM 985 N N . SER A 1 129 ? -13.990 -27.436 -27.238 1.00 43.75 129 SER A N 1
ATOM 986 C CA . SER A 1 129 ? -15.224 -28.193 -27.470 1.00 43.75 129 SER A CA 1
ATOM 987 C C . SER A 1 129 ? -16.261 -27.266 -28.102 1.00 43.75 129 SER A C 1
ATOM 989 O O . SER A 1 129 ? -17.023 -26.573 -27.432 1.00 43.75 129 SER A O 1
ATOM 991 N N . SER A 1 130 ? -16.206 -27.179 -29.435 1.00 45.97 130 SER A N 1
ATOM 992 C CA . SER A 1 130 ? -17.268 -26.580 -30.243 1.00 45.97 130 SER A CA 1
ATOM 993 C C . SER A 1 130 ? -18.442 -27.553 -30.292 1.00 45.97 130 SER A C 1
ATOM 995 O O . SER A 1 130 ? -18.455 -28.483 -31.092 1.00 45.97 130 SER A O 1
ATOM 997 N N . SER A 1 131 ? -19.433 -27.339 -29.435 1.00 52.00 131 SER A N 1
ATOM 998 C CA . SER A 1 131 ? -20.723 -28.022 -29.525 1.00 52.00 131 SER A CA 1
ATOM 999 C C . SER A 1 131 ? -21.641 -27.232 -30.455 1.00 52.00 131 SER A C 1
ATOM 1001 O O . SER A 1 131 ? -22.131 -26.174 -30.065 1.00 52.00 131 SER A O 1
ATOM 1003 N N . LYS A 1 132 ? -21.806 -27.728 -31.688 1.00 44.84 132 LYS A N 1
ATOM 1004 C CA . LYS A 1 132 ? -22.846 -27.450 -32.712 1.00 44.84 132 LYS A CA 1
ATOM 1005 C C . LYS A 1 132 ? -22.329 -28.115 -33.998 1.00 44.84 132 LYS A C 1
ATOM 1007 O O . LYS A 1 132 ? -21.242 -27.770 -34.432 1.00 44.84 132 LYS A O 1
ATOM 1012 N N . GLY A 1 133 ? -22.957 -29.065 -34.671 1.00 42.03 133 GLY A N 1
ATOM 1013 C CA . GLY A 1 133 ? -24.301 -29.624 -34.671 1.00 42.03 133 GLY A CA 1
ATOM 1014 C C . GLY A 1 133 ? -24.467 -30.249 -36.067 1.00 42.03 133 GLY A C 1
ATOM 1015 O O . GLY A 1 133 ? -24.027 -29.651 -37.042 1.00 42.03 133 GLY A O 1
ATOM 1016 N N . ASP A 1 134 ? -25.027 -31.454 -36.118 1.00 46.38 134 ASP A N 1
ATOM 1017 C CA . ASP A 1 134 ? -25.636 -32.130 -37.272 1.00 46.38 134 ASP A CA 1
ATOM 1018 C C . ASP A 1 134 ? -24.853 -32.341 -38.587 1.00 46.38 134 ASP A C 1
ATOM 1020 O O . ASP A 1 134 ? -24.701 -31.467 -39.439 1.00 46.38 134 ASP A O 1
ATOM 1024 N N . ARG A 1 135 ? -24.458 -33.603 -38.804 1.00 45.97 135 ARG A N 1
ATOM 1025 C CA . ARG A 1 135 ? -24.106 -34.172 -40.111 1.00 45.97 135 ARG A CA 1
ATOM 1026 C C . ARG A 1 135 ? -25.375 -34.739 -40.757 1.00 45.97 135 ARG A C 1
ATOM 1028 O O . ARG A 1 135 ? -25.804 -35.827 -40.387 1.00 45.97 135 ARG A O 1
ATOM 1035 N N . GLN A 1 136 ? -25.949 -34.038 -41.732 1.00 46.38 136 GLN A N 1
ATOM 1036 C CA . GLN A 1 136 ? -27.046 -34.567 -42.551 1.00 46.38 136 GLN A CA 1
ATOM 1037 C C . GLN A 1 136 ? -26.514 -35.427 -43.714 1.00 46.38 136 GLN A C 1
ATOM 1039 O O . GLN A 1 136 ? -25.584 -35.041 -44.422 1.00 46.38 136 GLN A O 1
ATOM 1044 N N . SER A 1 137 ? -27.109 -36.613 -43.876 1.00 48.97 137 SER A N 1
ATOM 1045 C CA . SER A 1 137 ? -26.893 -37.603 -44.948 1.00 48.97 137 SER A CA 1
ATOM 1046 C C . SER A 1 137 ? -27.752 -37.277 -46.193 1.00 48.97 137 SER A C 1
ATOM 1048 O O . SER A 1 137 ? -28.855 -36.758 -46.015 1.00 48.97 137 SER A O 1
AT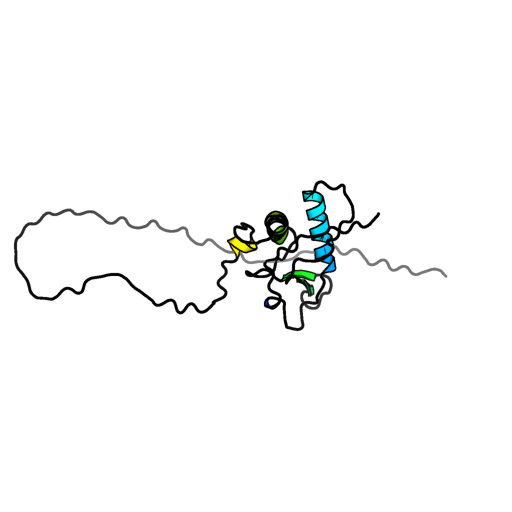OM 1050 N N . PRO A 1 138 ? -27.323 -37.576 -47.442 1.00 55.38 138 PRO A N 1
ATOM 1051 C CA . PRO A 1 138 ? -27.945 -37.046 -48.662 1.00 55.38 138 PRO A CA 1
ATOM 1052 C C . PRO A 1 138 ? -28.964 -37.985 -49.340 1.00 55.38 138 PRO A C 1
ATOM 1054 O O . PRO A 1 138 ? -29.063 -38.010 -50.565 1.00 55.38 138 PRO A O 1
ATOM 1057 N N . HIS A 1 139 ? -29.746 -38.758 -48.589 1.00 44.03 139 HIS A N 1
ATOM 1058 C CA . HIS A 1 139 ? -30.732 -39.664 -49.189 1.00 44.03 139 HIS A CA 1
ATOM 1059 C C . HIS A 1 139 ? -32.078 -39.552 -48.488 1.00 44.03 139 HIS A C 1
ATOM 1061 O O . HIS A 1 139 ? -32.325 -40.327 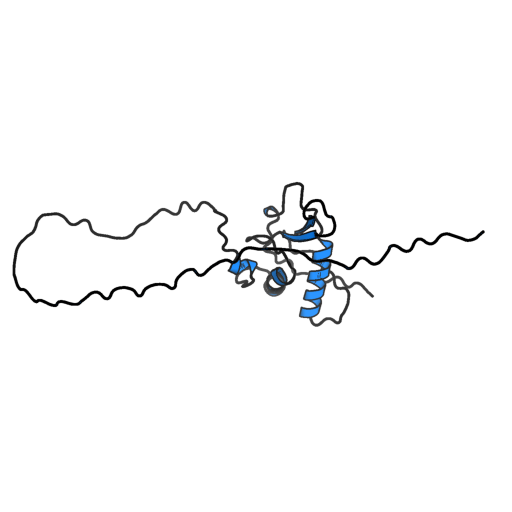-47.584 1.00 44.03 139 HIS A O 1
ATOM 1067 N N . PHE A 1 140 ? -32.917 -38.589 -48.882 1.00 42.97 140 PHE A N 1
ATOM 1068 C CA . PHE A 1 140 ? -34.381 -38.725 -48.959 1.00 42.97 140 PHE A CA 1
ATOM 1069 C C . PHE A 1 140 ? -34.998 -37.420 -49.503 1.00 42.97 140 PHE A C 1
ATOM 1071 O O . PHE A 1 140 ? -34.904 -36.357 -48.900 1.00 42.97 140 PHE A O 1
ATOM 1078 N N . ALA A 1 141 ? -35.649 -37.524 -50.657 1.00 49.97 141 ALA A N 1
ATOM 1079 C CA . ALA A 1 141 ? -36.698 -36.635 -51.168 1.00 49.97 141 ALA A CA 1
ATOM 1080 C C . ALA A 1 141 ? -37.888 -37.563 -51.538 1.00 49.97 141 ALA A C 1
ATOM 1082 O O . ALA A 1 141 ? -37.609 -38.753 -51.731 1.00 49.97 141 ALA A O 1
ATOM 1083 N N . PRO A 1 142 ? -39.164 -37.118 -51.686 1.00 50.81 142 PRO A N 1
ATOM 1084 C CA . PRO A 1 142 ? -39.564 -35.785 -52.161 1.00 50.81 142 PRO A CA 1
ATOM 1085 C C . PRO A 1 142 ? -40.897 -35.175 -51.622 1.00 50.81 142 PRO A C 1
ATOM 1087 O O . PRO A 1 142 ? -41.657 -35.794 -50.889 1.00 50.81 142 PRO A O 1
ATOM 1090 N N . SER A 1 143 ? -41.152 -33.945 -52.102 1.00 44.28 143 SER A N 1
ATOM 1091 C CA . SER A 1 143 ? -42.421 -33.281 -52.491 1.00 44.28 143 SER A CA 1
ATOM 1092 C C . SER A 1 143 ? -43.583 -33.065 -51.505 1.00 44.28 143 SER A C 1
ATOM 1094 O O . SER A 1 143 ? -44.271 -33.993 -51.107 1.00 44.28 143 SER A O 1
ATOM 1096 N N . THR A 1 144 ? -43.969 -31.795 -51.313 1.00 44.59 144 THR A N 1
ATOM 1097 C CA . THR A 1 144 ? -45.190 -31.185 -51.903 1.00 44.59 144 THR A CA 1
ATOM 1098 C C . THR A 1 144 ? -45.191 -29.658 -51.719 1.00 44.59 144 THR A C 1
ATOM 1100 O O . THR A 1 144 ? -44.529 -29.106 -50.846 1.00 44.59 144 THR A O 1
ATOM 1103 N N . ALA A 1 145 ? -45.885 -28.982 -52.632 1.00 44.50 145 ALA A N 1
ATOM 1104 C CA . ALA A 1 145 ? -45.921 -27.543 -52.861 1.00 44.50 145 ALA A CA 1
ATOM 1105 C C . ALA A 1 145 ? -46.731 -26.743 -51.821 1.00 44.50 145 ALA A C 1
ATOM 1107 O O . ALA A 1 145 ? -47.721 -27.230 -51.289 1.00 44.50 145 ALA A O 1
ATOM 1108 N N . THR A 1 146 ? -46.412 -25.459 -51.636 1.00 43.81 146 THR A N 1
ATOM 1109 C CA . THR A 1 146 ? -47.206 -24.323 -52.159 1.00 43.81 146 THR A CA 1
ATOM 1110 C C . THR A 1 146 ? -46.601 -22.985 -51.732 1.00 43.81 146 THR A C 1
ATOM 1112 O O . THR A 1 146 ? -45.998 -22.837 -50.674 1.00 43.81 146 THR A O 1
ATOM 1115 N N . ALA A 1 147 ? -46.723 -22.019 -52.636 1.00 43.50 147 ALA A N 1
ATOM 1116 C CA . ALA A 1 147 ? -46.200 -20.670 -52.538 1.00 43.50 147 ALA A CA 1
ATOM 1117 C C . ALA A 1 147 ? -46.946 -19.821 -51.502 1.00 43.50 147 ALA A C 1
ATOM 1119 O O . ALA A 1 147 ? -48.162 -19.938 -51.370 1.00 43.50 147 ALA A O 1
ATOM 1120 N N . SER A 1 148 ? -46.251 -18.857 -50.894 1.00 48.59 148 SER A N 1
ATOM 1121 C CA . SER A 1 148 ? -46.827 -17.539 -50.613 1.00 48.59 148 SER A CA 1
ATOM 1122 C C . SER A 1 148 ? -45.747 -16.469 -50.500 1.00 48.59 148 SER A C 1
ATOM 1124 O O . SER A 1 148 ? -44.730 -16.605 -49.829 1.00 48.59 148 SER A O 1
ATOM 1126 N N . ARG A 1 149 ? -46.012 -15.411 -51.254 1.00 46.81 149 ARG A N 1
ATOM 1127 C CA . ARG A 1 149 ? -45.218 -14.229 -51.560 1.00 46.81 149 ARG A CA 1
ATOM 1128 C C . ARG A 1 149 ? -45.341 -13.213 -50.426 1.00 46.81 149 ARG A C 1
ATOM 1130 O O . ARG A 1 149 ? -46.453 -12.849 -50.066 1.00 46.81 149 ARG A O 1
ATOM 1137 N N . ALA A 1 150 ? -44.215 -12.689 -49.951 1.00 45.00 150 ALA A N 1
ATOM 1138 C CA . ALA A 1 150 ? -44.174 -11.427 -49.220 1.00 45.00 150 ALA A CA 1
ATOM 1139 C C . ALA A 1 150 ? -42.846 -10.711 -49.502 1.00 45.00 150 ALA A C 1
ATOM 1141 O O . ALA A 1 150 ? -41.781 -11.121 -49.050 1.00 45.00 150 ALA A O 1
ATOM 1142 N N . GLN A 1 151 ? -42.936 -9.652 -50.307 1.00 47.94 151 GLN A N 1
ATOM 1143 C CA . GLN A 1 151 ? -41.911 -8.625 -50.443 1.00 47.94 151 GLN A CA 1
ATOM 1144 C C . GLN A 1 151 ? -41.823 -7.847 -49.129 1.00 47.94 151 GLN A C 1
ATOM 1146 O O . GLN A 1 151 ? -42.836 -7.336 -48.652 1.00 47.94 151 GLN A O 1
ATOM 1151 N N . SER A 1 152 ? -40.620 -7.676 -48.595 1.00 45.91 152 SER A N 1
ATOM 1152 C CA . SER A 1 152 ? -40.334 -6.600 -47.652 1.00 45.91 152 SER A CA 1
ATOM 1153 C C . SER A 1 152 ? -38.948 -6.025 -47.929 1.00 45.91 152 SER A C 1
ATOM 1155 O O . SER A 1 152 ? -37.956 -6.720 -48.134 1.00 45.91 152 SER A O 1
ATOM 1157 N N . TYR A 1 153 ? -38.958 -4.707 -48.056 1.00 43.69 153 TYR A N 1
ATOM 1158 C CA . TYR A 1 153 ? -37.909 -3.837 -48.546 1.00 43.69 153 TYR A CA 1
ATOM 1159 C C . TYR A 1 153 ? -36.822 -3.679 -47.478 1.00 43.69 153 TYR A C 1
ATOM 1161 O O . TYR A 1 153 ? -37.129 -3.420 -46.315 1.00 43.69 153 TYR A O 1
ATOM 1169 N N . ALA A 1 154 ? -35.554 -3.813 -47.867 1.00 53.84 154 ALA A N 1
ATOM 1170 C CA . ALA A 1 154 ? -34.422 -3.495 -47.003 1.00 53.84 154 ALA A CA 1
ATOM 1171 C C . ALA A 1 154 ? -34.273 -1.964 -46.879 1.00 53.84 154 ALA A C 1
ATOM 1173 O O . ALA A 1 154 ? -34.196 -1.291 -47.910 1.00 53.84 154 ALA A O 1
ATOM 1174 N N . PRO A 1 155 ? -34.203 -1.384 -45.666 1.00 51.56 155 PRO A N 1
ATOM 1175 C CA . PRO A 1 155 ? -33.839 0.015 -45.506 1.00 51.56 155 PRO A CA 1
ATOM 1176 C C . PRO A 1 155 ? -32.313 0.190 -45.545 1.00 51.56 155 PRO A C 1
ATOM 1178 O O . PRO A 1 155 ? -31.564 -0.515 -44.867 1.00 51.56 155 PRO A O 1
ATOM 1181 N N . LEU A 1 156 ? -31.862 1.153 -46.352 1.00 62.22 156 LEU A N 1
ATOM 1182 C CA . LEU A 1 156 ? -30.479 1.636 -46.422 1.00 62.22 156 LEU A CA 1
ATOM 1183 C C . LEU A 1 156 ? -30.035 2.248 -45.073 1.00 62.22 156 LEU A C 1
ATOM 1185 O O . LEU A 1 156 ? -30.844 2.912 -44.420 1.00 62.22 156 LEU A O 1
ATOM 1189 N N . PRO A 1 157 ? -28.762 2.097 -44.659 1.00 66.38 157 PRO A N 1
ATOM 1190 C CA . PRO A 1 157 ? -28.230 2.779 -43.480 1.00 66.38 157 PRO A CA 1
ATOM 1191 C C . PRO A 1 157 ? -28.020 4.289 -43.735 1.00 66.38 157 PRO A C 1
ATOM 1193 O O . PRO A 1 157 ? -27.664 4.679 -44.851 1.00 66.38 157 PRO A O 1
ATOM 1196 N N . PRO A 1 158 ? -28.205 5.155 -42.719 1.00 69.50 158 PRO A N 1
ATOM 1197 C CA . PRO A 1 158 ? -28.023 6.599 -42.855 1.00 69.50 158 PRO A CA 1
ATOM 1198 C C . PRO A 1 158 ? -26.544 7.000 -43.043 1.00 69.50 158 PRO A C 1
ATOM 1200 O O . PRO A 1 158 ? -25.647 6.335 -42.516 1.00 69.50 158 PRO A O 1
ATOM 1203 N N . PRO A 1 159 ? -26.266 8.107 -43.761 1.00 55.50 159 PRO A N 1
ATOM 1204 C CA . PRO A 1 159 ? -24.910 8.590 -44.009 1.00 55.50 159 PRO A CA 1
ATOM 1205 C C . PRO A 1 159 ? -24.270 9.170 -42.737 1.00 55.50 159 PRO A C 1
ATOM 1207 O O . PRO A 1 159 ? -24.836 10.039 -42.075 1.00 55.50 159 PRO A O 1
ATOM 1210 N N . GLY A 1 160 ? -23.060 8.703 -42.417 1.00 53.28 160 GLY A N 1
ATOM 1211 C CA . GLY A 1 160 ? -22.253 9.225 -41.314 1.00 53.28 160 GLY A CA 1
ATOM 1212 C C . GLY A 1 160 ? -21.772 10.669 -41.553 1.00 53.28 160 GLY A C 1
ATOM 1213 O O . GLY A 1 160 ? -21.560 11.071 -42.702 1.00 53.28 160 GLY A O 1
ATOM 1214 N N . PRO A 1 161 ? -21.584 11.473 -40.490 1.00 59.22 161 PRO A N 1
ATOM 1215 C CA . PRO A 1 161 ? -21.120 12.848 -40.618 1.00 59.22 161 PRO A CA 1
ATOM 1216 C C . PRO A 1 161 ? -19.636 12.940 -41.006 1.00 59.22 161 PRO A C 1
ATOM 1218 O O . PRO A 1 161 ? -18.785 12.160 -40.582 1.00 59.22 161 PRO A O 1
ATOM 1221 N N . LYS A 1 162 ? -19.365 13.937 -41.854 1.00 54.09 162 LYS A N 1
ATOM 1222 C CA . LYS A 1 162 ? -18.106 14.219 -42.547 1.00 54.09 162 LYS A CA 1
ATOM 1223 C C . LYS A 1 162 ? -17.024 14.747 -41.596 1.00 54.09 162 LYS A C 1
ATOM 1225 O O . LYS A 1 162 ? -17.290 15.577 -40.733 1.00 54.09 162 LYS A O 1
ATOM 1230 N N . LEU A 1 163 ? -15.787 14.306 -41.830 1.00 52.84 163 LEU A N 1
ATOM 1231 C CA . LEU A 1 163 ? -14.559 14.826 -41.227 1.00 52.84 163 LEU A CA 1
ATOM 1232 C C . LEU A 1 163 ? -14.368 16.301 -41.608 1.00 52.84 163 LEU A C 1
ATOM 1234 O O . LEU A 1 163 ? -14.160 16.611 -42.781 1.00 52.84 163 LEU A O 1
ATOM 1238 N N . VAL A 1 164 ? -14.399 17.203 -40.625 1.00 51.00 164 VAL A N 1
ATOM 1239 C CA . VAL A 1 164 ? -14.115 18.628 -40.834 1.00 51.00 164 VAL A CA 1
ATOM 1240 C C . VAL A 1 164 ? -12.762 18.979 -40.216 1.00 51.00 164 VAL A C 1
ATOM 1242 O O . VAL A 1 164 ? -12.597 19.004 -39.003 1.00 51.00 164 VAL A O 1
ATOM 1245 N N . GLY A 1 165 ? -11.791 19.203 -41.104 1.00 42.25 165 GLY A N 1
ATOM 1246 C CA . GLY A 1 165 ? -10.818 20.298 -41.060 1.00 42.25 165 GLY A CA 1
ATOM 1247 C C . GLY A 1 165 ? -10.001 20.535 -39.787 1.00 42.25 165 GLY A C 1
ATOM 1248 O O . GLY A 1 165 ? -10.420 21.239 -38.879 1.00 42.25 165 GLY A O 1
ATOM 1249 N N . ARG A 1 166 ? -8.743 20.092 -39.827 1.00 48.72 166 ARG A N 1
ATOM 1250 C CA . ARG A 1 166 ? -7.616 20.579 -39.016 1.00 48.72 166 ARG A CA 1
ATOM 1251 C C . ARG A 1 166 ? -7.091 21.909 -39.585 1.00 48.72 166 ARG A C 1
ATOM 1253 O O . ARG A 1 166 ? -6.631 21.894 -40.728 1.00 48.72 166 ARG A O 1
ATOM 1260 N N . PRO A 1 167 ? -7.047 23.020 -38.826 1.00 46.88 167 PRO A N 1
ATOM 1261 C CA . PRO A 1 167 ? -6.284 24.199 -39.230 1.00 46.88 167 PRO A CA 1
ATOM 1262 C C . PRO A 1 167 ? -4.811 24.080 -38.812 1.00 46.88 167 PRO A C 1
ATOM 1264 O O . PRO A 1 167 ? -4.483 23.648 -37.706 1.00 46.88 167 PRO A O 1
ATOM 1267 N N . LYS A 1 168 ? -3.913 24.445 -39.734 1.00 41.88 168 LYS A N 1
ATOM 1268 C CA . LYS A 1 168 ? -2.462 24.562 -39.535 1.00 41.88 168 LYS A CA 1
ATOM 1269 C C . LYS A 1 168 ? -2.102 25.917 -38.892 1.00 41.88 168 LYS A C 1
ATOM 1271 O O . LYS A 1 168 ? -2.723 26.932 -39.166 1.00 41.88 168 LYS A O 1
ATOM 1276 N N . LYS A 1 169 ? -1.049 25.846 -38.076 1.00 39.09 169 LYS A N 1
ATOM 1277 C CA . LYS A 1 169 ? -0.181 26.857 -37.437 1.00 39.09 169 LYS A CA 1
ATOM 1278 C C . LYS A 1 169 ? 0.177 28.075 -38.313 1.00 39.09 169 LYS A C 1
ATOM 1280 O O . LYS A 1 169 ? 0.441 27.847 -39.488 1.00 39.09 169 LYS A O 1
ATOM 1285 N N . GLN A 1 170 ? 0.358 29.266 -37.710 1.00 42.28 170 GLN A N 1
ATOM 1286 C CA . GLN A 1 170 ? 1.381 30.283 -38.071 1.00 42.28 170 GLN A CA 1
ATOM 1287 C C . GLN A 1 170 ? 1.499 31.430 -37.010 1.00 42.28 170 GLN A C 1
ATOM 1289 O O . GLN A 1 170 ? 0.721 31.381 -36.060 1.00 42.28 170 GLN A O 1
ATOM 1294 N N . PRO A 1 171 ? 2.526 32.324 -37.040 1.00 46.25 171 PRO A N 1
ATOM 1295 C CA . PRO A 1 171 ? 3.445 32.541 -35.906 1.00 46.25 171 PRO A CA 1
ATOM 1296 C C . PRO A 1 171 ? 3.536 33.984 -35.338 1.00 46.25 171 PRO A C 1
ATOM 1298 O O . PRO A 1 171 ? 3.014 34.915 -35.934 1.00 46.25 171 PRO A O 1
ATOM 1301 N N . ASP A 1 172 ? 4.296 34.074 -34.233 1.00 44.00 172 ASP A N 1
ATOM 1302 C CA . ASP A 1 172 ? 5.105 35.180 -33.662 1.00 44.00 172 ASP A CA 1
ATOM 1303 C C . ASP A 1 172 ? 4.446 36.518 -33.266 1.00 44.00 172 ASP A C 1
ATOM 1305 O O . ASP A 1 172 ? 3.844 37.174 -34.103 1.00 44.00 172 ASP A O 1
ATOM 1309 N N . VAL A 1 173 ? 4.610 36.924 -31.992 1.00 47.28 173 VAL A N 1
ATOM 1310 C CA . VAL A 1 173 ? 5.253 38.197 -31.582 1.00 47.28 173 VAL A CA 1
ATOM 1311 C C . VAL A 1 173 ? 5.473 38.264 -30.055 1.00 47.28 173 VAL A C 1
ATOM 1313 O O . VAL A 1 173 ? 4.538 38.225 -29.262 1.00 47.28 173 VAL A O 1
ATOM 1316 N N . GLU A 1 174 ? 6.755 38.351 -29.698 1.00 37.19 174 GLU A N 1
ATOM 1317 C CA . GLU A 1 174 ? 7.399 39.312 -28.783 1.00 37.19 174 GLU A CA 1
ATOM 1318 C C . GLU A 1 174 ? 7.019 39.533 -27.294 1.00 37.19 174 GLU A C 1
ATOM 1320 O O . GLU A 1 174 ? 5.891 39.805 -26.904 1.00 37.19 174 GLU A O 1
ATOM 1325 N N . MET A 1 175 ? 8.115 39.616 -26.520 1.00 41.22 175 MET A N 1
ATOM 1326 C CA . MET A 1 175 ? 8.368 40.420 -25.312 1.00 41.22 175 MET A CA 1
ATOM 1327 C C . MET A 1 175 ? 7.719 40.034 -23.975 1.00 41.22 175 MET A C 1
ATOM 1329 O O . MET A 1 175 ? 6.626 40.464 -23.634 1.00 41.22 175 MET A O 1
ATOM 1333 N N . ALA A 1 176 ? 8.528 39.401 -23.114 1.00 42.06 176 ALA A N 1
ATOM 1334 C CA . ALA A 1 176 ? 8.911 40.004 -21.828 1.00 42.06 176 ALA A CA 1
ATOM 1335 C C . ALA A 1 176 ? 10.044 39.203 -21.157 1.00 42.06 176 ALA A C 1
ATOM 1337 O O . ALA A 1 176 ? 9.816 38.201 -20.483 1.00 42.06 176 ALA A O 1
ATOM 1338 N N . SER A 1 177 ? 11.280 39.680 -21.310 1.00 46.25 177 SER A N 1
ATOM 1339 C CA . SER A 1 177 ? 12.350 39.430 -20.338 1.00 46.25 177 SER A CA 1
ATOM 1340 C C . SER A 1 177 ? 12.378 40.580 -19.336 1.00 46.25 177 SER A C 1
ATOM 1342 O O . SER A 1 177 ? 12.462 41.730 -19.763 1.00 46.25 177 SER A O 1
ATOM 1344 N N . PRO A 1 178 ? 12.428 40.302 -18.025 1.00 49.81 178 PRO A N 1
ATOM 1345 C CA . PRO A 1 178 ? 13.076 41.218 -17.102 1.00 49.81 178 PRO A CA 1
ATOM 1346 C C . PRO A 1 178 ? 14.320 40.584 -16.471 1.00 49.81 178 PRO A C 1
ATOM 1348 O O . PRO A 1 178 ? 14.271 39.771 -15.555 1.00 49.81 178 PRO A O 1
ATOM 1351 N N . SER A 1 179 ? 15.446 41.006 -17.040 1.00 47.78 179 SER A N 1
ATOM 1352 C CA . SER A 1 179 ? 16.666 41.491 -16.392 1.00 47.78 179 SER A CA 1
ATOM 1353 C C . SER A 1 179 ? 17.151 40.848 -15.083 1.00 47.78 179 SER A C 1
ATOM 1355 O O . SER A 1 179 ? 16.652 41.071 -13.981 1.00 47.78 179 SER A O 1
ATOM 1357 N N . ARG A 1 180 ? 18.282 40.162 -15.249 1.00 47.12 180 ARG A N 1
ATOM 1358 C CA . ARG A 1 180 ? 19.281 39.751 -14.262 1.00 47.12 180 ARG A CA 1
ATOM 1359 C C . ARG A 1 180 ? 19.873 40.991 -13.569 1.00 47.12 180 ARG A C 1
ATOM 1361 O O . ARG A 1 180 ? 20.656 41.715 -14.179 1.00 47.12 180 ARG A O 1
ATOM 1368 N N . ARG A 1 181 ? 19.540 41.232 -12.297 1.00 52.59 181 ARG A N 1
ATOM 1369 C CA . ARG A 1 181 ? 20.240 42.235 -11.476 1.00 52.59 181 ARG A CA 1
ATOM 1370 C C . ARG A 1 181 ? 21.645 41.720 -11.146 1.00 52.59 181 ARG A C 1
ATOM 1372 O O . ARG A 1 181 ? 21.799 40.770 -10.385 1.00 52.59 181 ARG A O 1
ATOM 1379 N N . LYS A 1 182 ? 22.655 42.331 -11.769 1.00 47.47 182 LYS A N 1
ATOM 1380 C CA . LYS A 1 182 ? 24.038 42.347 -11.282 1.00 47.47 182 LYS A CA 1
ATOM 1381 C C . LYS A 1 182 ? 24.083 43.288 -10.080 1.00 47.47 182 LYS A C 1
ATOM 1383 O O . LYS A 1 182 ? 23.603 44.412 -10.180 1.00 47.47 182 LYS A O 1
ATOM 1388 N N . GLN A 1 183 ? 24.651 42.819 -8.981 1.00 45.88 183 GLN A N 1
ATOM 1389 C CA . GLN A 1 183 ? 25.015 43.632 -7.832 1.00 45.88 183 GLN A CA 1
ATOM 1390 C C . GLN A 1 183 ? 26.541 43.564 -7.743 1.00 45.88 183 GLN A C 1
ATOM 1392 O O . GLN A 1 183 ? 27.083 42.497 -7.476 1.00 45.88 183 GLN A O 1
ATOM 1397 N N . VAL A 1 184 ? 27.197 44.667 -8.091 1.00 53.91 184 VAL A N 1
ATOM 1398 C CA . VAL A 1 184 ? 28.605 44.991 -7.819 1.00 53.91 184 VAL A CA 1
ATOM 1399 C C . VAL A 1 184 ? 28.705 46.510 -7.917 1.00 53.91 184 VAL A C 1
ATOM 1401 O O . VAL A 1 184 ? 28.461 47.037 -9.000 1.00 53.91 184 VAL A O 1
ATOM 1404 N N . ASP A 1 185 ? 28.911 47.180 -6.783 1.00 43.91 185 ASP A N 1
ATOM 1405 C CA . ASP A 1 185 ? 30.036 48.101 -6.549 1.00 43.91 185 ASP A CA 1
ATOM 1406 C C . ASP A 1 185 ? 29.981 48.625 -5.098 1.00 43.91 185 ASP A C 1
ATOM 1408 O O . ASP A 1 185 ? 28.961 49.179 -4.692 1.00 43.91 185 ASP A O 1
ATOM 1412 N N . GLU A 1 186 ? 31.046 48.394 -4.329 1.00 49.81 186 GLU A N 1
ATOM 1413 C CA . GLU A 1 186 ? 31.448 49.219 -3.180 1.00 49.81 186 GLU A CA 1
ATOM 1414 C C . GLU A 1 186 ? 32.966 49.024 -3.005 1.00 49.81 186 GLU A C 1
ATOM 1416 O O . GLU A 1 186 ? 33.398 48.012 -2.449 1.00 49.81 186 GLU A O 1
ATOM 1421 N N . GLU A 1 187 ? 33.754 49.880 -3.670 1.00 46.97 187 GLU A N 1
ATOM 1422 C CA . GLU A 1 187 ? 34.830 50.7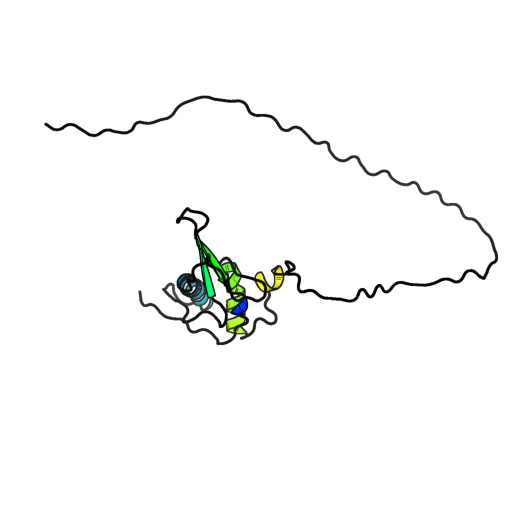48 -3.122 1.00 46.97 187 GLU A CA 1
ATOM 1423 C C . GLU A 1 187 ? 35.773 51.258 -4.230 1.00 46.97 187 GLU A C 1
ATOM 1425 O O . GLU A 1 187 ? 36.335 50.430 -4.988 1.00 46.97 187 GLU A O 1
#

pLDDT: mean 73.71, std 21.6, range [37.19, 95.81]

Sequence (187 aa):
MSMIVLPINKGSDGDGRRRPKTDGPIRNDEYWLQRMGEEWAKALGKPKGNYPLDTLPDGYGGWEKVRGNDSKHVDRYLFGHVKGPARSIPDIMPHFTYLMEHGSAFGCNCKLCVGGSRASGVGAAGEKSSSKGDRQSPHFAPSTATASRAQSYAPLPPPGPKLVGRPKKQPDVEMASPSRRKQVDEE

Foldseek 3Di:
DDEAADEFDQQDQFALVQDDPDPFWDWDCQVVQFVLQQVVCVVVVHDDDGYGYPDDHPNKTKTWGQDDPDNPDIFIWIHGHPLHIDRDSQQCNQQRVCCRVPSYSVPRPGCSVPVSPPDPDPDDPPDDPPDDDDDDDDDDDDDDDDDDDDDDDDDDDDDDDDDDDDDDDDYDDDDDDDDDDDDDDDD

Secondary structure (DSSP, 8-state):
--B-PBP--S-----GGGS--SSSSEE--HHHHHHHHHHHHHHTTPPSSB--BSSPPTT-EEEEEE-TT-TT-EEEEEE--TT--B-SHHHHHHHHHHHHHHSS-TT--SHHHHS--S-------------------S--------------PPPPPPPPPPP--PPP-------------------

Organism: NCBI:txid329885

InterPro domains:
  IPR031915 Cryptic loci regulator 2, N-terminal [PF16761] (51-113)
  IPR038986 Cryptic loci regulator 2 [PTHR38046] (12-150)

Radius of gyration: 32.21 Å; chains: 1; bounding box: 82×90×73 Å